Protein AF-L7W7K7-F1 (afdb_monomer_lite)

Structure (mmCIF, N/CA/C/O backbone):
data_AF-L7W7K7-F1
#
_entry.id   AF-L7W7K7-F1
#
loop_
_atom_site.group_PDB
_atom_site.id
_atom_site.type_symbol
_atom_site.label_atom_id
_atom_site.label_alt_id
_atom_site.label_comp_id
_atom_site.label_asym_id
_atom_site.label_entity_id
_atom_site.label_seq_id
_atom_site.pdbx_PDB_ins_code
_atom_site.Cartn_x
_atom_site.Cartn_y
_atom_site.Cartn_z
_atom_site.occupancy
_atom_site.B_iso_or_equiv
_atom_site.auth_seq_id
_atom_site.auth_comp_id
_atom_site.auth_asym_id
_atom_site.auth_atom_id
_atom_site.pdbx_PDB_model_num
ATOM 1 N N . MET A 1 1 ? -44.557 34.232 54.149 1.00 49.22 1 MET A N 1
ATOM 2 C CA . MET A 1 1 ? -43.307 34.622 53.464 1.00 49.22 1 MET A CA 1
ATOM 3 C C . MET A 1 1 ? -42.467 33.366 53.307 1.00 49.22 1 MET A C 1
ATOM 5 O O . MET A 1 1 ? -41.832 32.953 54.264 1.00 49.22 1 MET A O 1
ATOM 9 N N . TYR A 1 2 ? -42.585 32.685 52.165 1.00 47.66 2 TYR A N 1
ATOM 10 C CA . TYR A 1 2 ? -41.802 31.481 51.868 1.00 47.66 2 TYR A CA 1
ATOM 11 C C . TYR A 1 2 ? -40.445 31.888 51.275 1.00 47.66 2 TYR A C 1
ATOM 13 O O . TYR A 1 2 ? -40.356 32.841 50.502 1.00 47.66 2 TYR A O 1
ATOM 21 N N . ASN A 1 3 ? -39.394 31.206 51.726 1.00 48.91 3 ASN A N 1
ATOM 22 C CA . ASN A 1 3 ? -37.981 31.506 51.497 1.00 48.91 3 ASN A CA 1
ATOM 23 C C . ASN A 1 3 ? -37.575 31.345 50.017 1.00 48.91 3 ASN A C 1
ATOM 25 O O . ASN A 1 3 ? -37.143 30.276 49.601 1.00 48.91 3 ASN A O 1
ATOM 29 N N . ASN A 1 4 ? -37.614 32.435 49.244 1.00 55.88 4 ASN A N 1
ATOM 30 C CA . ASN A 1 4 ? -37.072 32.502 47.873 1.00 55.88 4 ASN A CA 1
ATOM 31 C C . ASN A 1 4 ? -35.542 32.294 47.789 1.00 55.88 4 ASN A C 1
ATOM 33 O O . ASN A 1 4 ? -34.981 32.184 46.702 1.00 55.88 4 ASN A O 1
ATOM 37 N N . SER A 1 5 ? -34.839 32.272 48.923 1.00 56.62 5 SER A N 1
ATOM 38 C CA . SER A 1 5 ? -33.381 32.124 48.984 1.00 56.62 5 SER A CA 1
ATOM 39 C C . SER A 1 5 ? -32.905 30.676 48.830 1.00 56.62 5 SER A C 1
ATOM 41 O O . SER A 1 5 ? -31.794 30.460 48.347 1.00 56.62 5 SER A O 1
ATOM 43 N N . PHE A 1 6 ? -33.728 29.688 49.199 1.00 55.00 6 PHE A N 1
ATOM 44 C CA . PHE A 1 6 ? -33.349 28.271 49.149 1.00 55.00 6 PHE A CA 1
ATOM 45 C C . PHE A 1 6 ? -33.412 27.706 47.719 1.00 55.00 6 PHE A C 1
ATOM 47 O O . PHE A 1 6 ? -32.483 27.023 47.289 1.00 55.00 6 PHE A O 1
ATOM 54 N N . ASP A 1 7 ? -34.436 28.081 46.945 1.00 59.25 7 ASP A N 1
ATOM 55 C CA . ASP A 1 7 ? -34.599 27.657 45.545 1.00 59.25 7 ASP A CA 1
ATOM 56 C C . ASP A 1 7 ? -33.500 28.203 44.626 1.00 59.25 7 ASP A C 1
ATOM 58 O O . ASP A 1 7 ? -33.006 27.502 43.742 1.00 59.25 7 ASP A O 1
ATOM 62 N N . LEU A 1 8 ? -33.045 29.438 44.861 1.00 60.34 8 LEU A N 1
ATOM 63 C CA . LEU A 1 8 ? -31.997 30.050 44.044 1.00 60.34 8 LEU A CA 1
ATOM 64 C C . LEU A 1 8 ? -30.622 29.405 44.283 1.00 60.34 8 LEU A C 1
ATOM 66 O O . LEU A 1 8 ? -29.824 29.283 43.353 1.00 60.34 8 LEU A O 1
ATOM 70 N N . ALA A 1 9 ? -30.336 28.985 45.518 1.00 66.81 9 ALA A N 1
ATOM 71 C CA . ALA A 1 9 ? -29.098 28.285 45.854 1.00 66.81 9 ALA A CA 1
ATOM 72 C C . ALA A 1 9 ? -29.081 26.862 45.272 1.00 66.81 9 ALA A C 1
ATOM 74 O O . ALA A 1 9 ? -28.066 26.440 44.717 1.00 66.81 9 ALA A O 1
ATOM 75 N N . PHE A 1 10 ? -30.217 26.159 45.322 1.00 63.97 10 PHE A N 1
ATOM 76 C CA . PHE A 1 10 ? -30.358 24.813 44.768 1.00 63.97 10 PHE A CA 1
ATOM 77 C C . PHE A 1 10 ? -30.276 24.813 43.231 1.00 63.97 10 PHE A C 1
ATOM 79 O O . PHE A 1 10 ? -29.526 24.029 42.649 1.00 63.97 10 PHE A O 1
ATOM 86 N N . ALA A 1 11 ? -30.937 25.764 42.562 1.00 66.31 11 ALA A N 1
ATOM 87 C CA . ALA A 1 11 ? -30.858 25.931 41.109 1.00 66.31 11 ALA A CA 1
ATOM 88 C C . ALA A 1 11 ? -29.443 26.305 40.626 1.00 66.31 11 ALA A C 1
ATOM 90 O O . ALA A 1 11 ? -28.984 25.801 39.597 1.00 66.3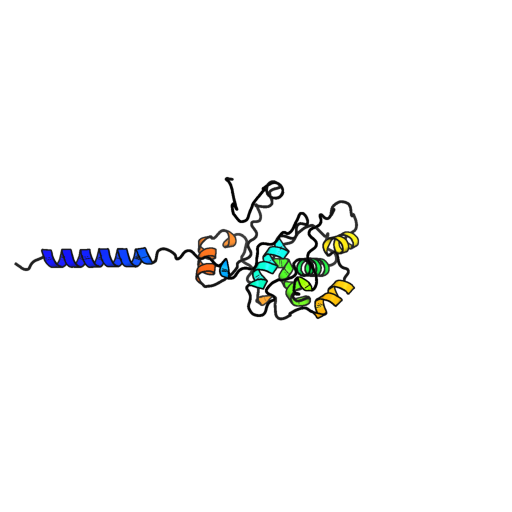1 11 ALA A O 1
ATOM 91 N N . LYS A 1 12 ? -28.707 27.132 41.385 1.00 62.78 12 LYS A N 1
ATOM 92 C CA . LYS A 1 12 ? -27.296 27.443 41.094 1.00 62.78 12 LYS A CA 1
ATOM 93 C C . LYS A 1 12 ? -26.392 26.229 41.292 1.00 62.78 12 LYS A C 1
ATOM 95 O O . LYS A 1 12 ? -25.539 25.987 40.444 1.00 62.78 12 LYS A O 1
ATOM 100 N N . ALA A 1 13 ? -26.597 25.446 42.352 1.00 66.19 13 ALA A N 1
ATOM 101 C CA . ALA A 1 13 ? -25.830 24.227 42.600 1.00 66.19 13 ALA A CA 1
ATOM 102 C C . ALA A 1 13 ? -26.038 23.181 41.491 1.00 66.19 13 ALA A C 1
ATOM 104 O O . ALA A 1 13 ? -25.063 22.611 41.010 1.00 66.19 13 ALA A O 1
ATOM 105 N N . ILE A 1 14 ? -27.277 22.994 41.019 1.00 66.94 14 ILE A N 1
ATOM 106 C CA . ILE A 1 14 ? -27.584 22.106 39.885 1.00 66.94 14 ILE A CA 1
ATOM 107 C C . ILE A 1 14 ? -26.940 22.624 38.596 1.00 66.94 14 ILE A C 1
ATOM 109 O O . ILE A 1 14 ? -26.301 21.856 37.885 1.00 66.94 14 ILE A O 1
ATOM 113 N N . THR A 1 15 ? -27.048 23.923 38.309 1.00 61.47 15 THR A N 1
ATOM 114 C CA . THR A 1 15 ? -26.435 24.517 37.107 1.00 61.47 15 THR A CA 1
ATOM 115 C C . THR A 1 15 ? -24.912 24.354 37.109 1.00 61.47 15 THR A C 1
ATOM 117 O O . THR A 1 15 ? -24.335 23.983 36.091 1.00 61.47 15 THR A O 1
ATOM 120 N N . ILE A 1 16 ? -24.256 24.558 38.258 1.00 62.31 16 ILE A N 1
ATOM 121 C CA . ILE A 1 16 ? -22.807 24.356 38.416 1.00 62.31 16 ILE A CA 1
ATOM 122 C C . ILE A 1 16 ? -22.440 22.875 38.250 1.00 62.31 16 ILE A C 1
ATOM 124 O O . ILE A 1 16 ? -21.461 22.575 37.572 1.00 62.31 16 ILE A O 1
ATOM 128 N N . LEU A 1 17 ? -23.234 21.949 38.800 1.00 58.81 17 LEU A N 1
ATOM 129 C CA . LEU A 1 17 ? -23.013 20.505 38.664 1.00 58.81 17 LEU A CA 1
ATOM 130 C C . LEU A 1 17 ? -23.156 20.038 37.204 1.00 58.81 17 LEU A C 1
ATOM 132 O O . LEU A 1 17 ? -22.336 19.254 36.733 1.00 58.81 17 LEU A O 1
ATOM 136 N N . VAL A 1 18 ? -24.151 20.552 36.470 1.00 59.69 18 VAL A N 1
ATOM 137 C CA . VAL A 1 18 ? -24.360 20.264 35.038 1.00 59.69 18 VAL A CA 1
ATOM 138 C C . VAL A 1 18 ? -23.211 20.820 34.193 1.00 59.69 18 VAL A C 1
ATOM 140 O O . VAL A 1 18 ? -22.702 20.111 33.328 1.00 59.69 18 VAL A O 1
ATOM 143 N N . PHE A 1 19 ? -22.732 22.036 34.478 1.00 57.56 19 PHE A N 1
ATOM 144 C CA . PHE A 1 19 ? -21.545 22.589 33.816 1.00 57.56 19 PHE A CA 1
ATOM 145 C C . PHE A 1 19 ? -20.276 21.778 34.113 1.00 57.56 19 PHE A C 1
ATOM 147 O O . PHE A 1 19 ? -19.475 21.546 33.208 1.00 57.56 19 PHE A O 1
ATOM 154 N N . PHE A 1 20 ? -20.098 21.295 35.346 1.00 54.38 20 PHE A N 1
ATOM 155 C CA . PHE A 1 20 ? -18.961 20.447 35.714 1.00 54.38 20 PHE A CA 1
ATOM 156 C C . PHE A 1 20 ? -19.014 19.075 35.020 1.00 54.38 20 PHE A C 1
ATOM 158 O O . PHE A 1 20 ? -18.009 18.633 34.470 1.00 54.38 20 PHE A O 1
ATOM 165 N N . LEU A 1 21 ? -20.189 18.436 34.957 1.00 52.66 21 LEU A N 1
ATOM 166 C CA . LEU A 1 21 ? -20.404 17.177 34.224 1.00 52.66 21 LEU A CA 1
ATOM 167 C C . LEU A 1 21 ? -20.185 17.333 32.710 1.00 52.66 21 LEU A C 1
ATOM 169 O O . LEU A 1 21 ? -19.595 16.451 32.091 1.00 52.66 21 LEU A O 1
ATOM 173 N N . MET A 1 22 ? -20.585 18.463 32.119 1.00 51.91 22 MET A N 1
ATOM 174 C CA . MET A 1 22 ? -20.312 18.759 30.706 1.00 51.91 22 MET A CA 1
ATOM 175 C C . MET A 1 22 ? -18.841 19.103 30.431 1.00 51.91 22 MET A C 1
ATOM 177 O O . MET A 1 22 ? -18.361 18.862 29.329 1.00 51.91 22 MET A O 1
ATOM 181 N N . SER A 1 23 ? -18.099 19.602 31.425 1.00 49.44 23 SER A N 1
ATOM 182 C CA . SER A 1 23 ? -16.665 19.911 31.289 1.00 49.44 23 SER A CA 1
ATOM 183 C C . SER A 1 23 ? -15.773 18.665 31.392 1.00 49.44 23 SER A C 1
ATOM 185 O O . SER A 1 23 ? -14.682 18.646 30.831 1.00 49.44 23 SER A O 1
ATOM 187 N N . PHE A 1 24 ? -16.240 17.595 32.049 1.00 49.88 24 PHE A N 1
ATOM 188 C CA . PHE A 1 24 ? -15.578 16.280 32.035 1.00 49.88 24 PHE A CA 1
ATOM 189 C C . PHE A 1 24 ? -15.822 15.483 30.745 1.00 49.88 24 PHE A C 1
ATOM 191 O O . PHE A 1 24 ? -15.102 14.526 30.477 1.00 49.88 24 PHE A O 1
ATOM 198 N N . LEU A 1 25 ? -16.777 15.909 29.913 1.00 50.22 25 LEU A N 1
ATOM 199 C CA . LEU A 1 25 ? -16.926 15.456 28.525 1.00 50.22 25 LEU A CA 1
ATOM 200 C C . LEU A 1 25 ? -16.001 16.230 27.567 1.00 50.22 25 LEU A C 1
ATOM 202 O O . LEU A 1 25 ? -16.206 16.211 26.354 1.00 50.22 25 LEU A O 1
ATOM 206 N N . SER A 1 26 ? -14.984 16.921 28.095 1.00 50.03 26 SER A N 1
ATOM 207 C CA . SER A 1 26 ? -13.880 17.451 27.303 1.00 50.03 26 SER A CA 1
ATOM 208 C C . SER A 1 26 ? -13.211 16.293 26.566 1.00 50.03 26 SER A C 1
ATOM 210 O O . SER A 1 26 ? -12.496 15.513 27.190 1.00 50.03 26 SER A O 1
ATOM 212 N N . SER A 1 27 ? -13.499 16.198 25.261 1.00 56.97 27 SER A N 1
ATOM 213 C CA . SER A 1 27 ? -12.870 15.363 24.230 1.00 56.97 27 SER A CA 1
ATOM 214 C C . SER A 1 27 ? -11.729 14.511 24.776 1.00 56.97 27 SER A C 1
ATOM 216 O O . SER A 1 27 ? -10.609 15.006 24.925 1.00 56.97 27 SER A O 1
ATOM 218 N N . ALA A 1 28 ? -12.000 13.237 25.066 1.00 63.25 28 ALA A N 1
ATOM 219 C CA . ALA A 1 28 ? -10.923 12.287 25.293 1.00 63.25 28 ALA A CA 1
ATOM 220 C C . ALA A 1 28 ? -9.947 12.417 24.116 1.00 63.25 28 ALA A C 1
ATOM 222 O O . ALA A 1 28 ? -10.357 12.403 22.956 1.00 63.25 28 ALA A O 1
ATOM 223 N N . GLN A 1 29 ? -8.672 12.656 24.410 1.00 74.50 29 GLN A N 1
ATOM 224 C CA . GLN A 1 29 ? -7.648 12.720 23.380 1.00 74.50 29 GLN A CA 1
ATOM 225 C C . GLN A 1 29 ? -7.613 11.354 22.687 1.00 74.50 29 GLN A C 1
ATOM 227 O O . GLN A 1 29 ? -7.235 10.362 23.309 1.00 74.50 29 GLN A O 1
ATOM 232 N N . VAL A 1 30 ? -8.044 11.292 21.426 1.00 80.00 30 VAL A N 1
ATOM 233 C CA . VAL A 1 30 ? -7.982 10.052 20.652 1.00 80.00 30 VAL A CA 1
ATOM 234 C C . VAL A 1 30 ? -6.529 9.786 20.282 1.00 80.00 30 VAL A C 1
ATOM 236 O O . VAL A 1 30 ? -5.901 10.565 19.565 1.00 80.00 30 VAL A O 1
ATOM 239 N N . ASP A 1 31 ? -5.992 8.685 20.796 1.00 86.31 31 ASP A N 1
ATOM 240 C CA . ASP A 1 31 ? -4.635 8.233 20.527 1.00 86.31 31 ASP A CA 1
ATOM 241 C C . ASP A 1 31 ? -4.633 6.733 20.222 1.00 86.31 31 ASP A C 1
ATOM 243 O O . ASP A 1 31 ? -4.768 5.891 21.111 1.00 86.31 31 ASP A O 1
ATOM 247 N N . TYR A 1 32 ? -4.464 6.405 18.941 1.00 89.88 32 TYR A N 1
ATOM 248 C CA . TYR A 1 32 ? -4.411 5.025 18.466 1.00 89.88 32 TYR A CA 1
ATOM 249 C C . TYR A 1 32 ? -2.996 4.478 18.302 1.00 89.88 32 TYR A C 1
ATOM 251 O O . TYR A 1 32 ? -2.852 3.386 17.757 1.00 89.88 32 TYR A O 1
ATOM 259 N N . ARG A 1 33 ? -1.947 5.168 18.778 1.00 90.00 33 ARG A N 1
ATOM 260 C CA . ARG A 1 33 ? -0.548 4.729 18.592 1.00 90.00 33 ARG A CA 1
ATOM 261 C C . ARG A 1 33 ? -0.284 3.311 19.100 1.00 90.00 33 ARG A C 1
ATOM 263 O O . ARG A 1 33 ? 0.498 2.596 18.492 1.00 90.00 33 ARG A O 1
ATOM 270 N N . HIS A 1 34 ? -0.972 2.875 20.157 1.00 90.94 34 HIS A N 1
ATOM 271 C CA . HIS A 1 34 ? -0.856 1.513 20.697 1.00 90.94 34 HIS A CA 1
ATOM 272 C C . HIS A 1 34 ? -1.399 0.410 19.776 1.00 90.94 34 HIS A C 1
ATOM 274 O O . HIS A 1 34 ? -1.088 -0.758 19.991 1.00 90.94 34 HIS A O 1
ATOM 280 N N . TYR A 1 35 ? -2.201 0.773 18.774 1.00 91.31 35 TYR A N 1
ATOM 281 C CA . TYR A 1 35 ? -2.719 -0.144 17.759 1.00 91.31 35 TYR A CA 1
ATOM 282 C C . TYR A 1 35 ? -1.894 -0.123 16.470 1.00 91.31 35 TYR A C 1
ATOM 284 O O . TYR A 1 35 ? -2.096 -0.994 15.634 1.00 91.31 35 TYR A O 1
ATOM 292 N N . GLN A 1 36 ? -1.003 0.857 16.284 1.00 92.81 36 GLN A N 1
ATOM 293 C CA . GLN A 1 36 ? -0.249 1.013 15.040 1.00 92.81 36 GLN A CA 1
ATOM 294 C C . GLN A 1 36 ? 1.011 0.144 15.027 1.00 92.81 36 GLN A C 1
ATOM 296 O O . GLN A 1 36 ? 1.615 -0.135 16.067 1.00 92.81 36 GLN A O 1
ATOM 301 N N . SER A 1 37 ? 1.442 -0.224 13.824 1.00 93.38 37 SER A N 1
ATOM 302 C CA . SER A 1 37 ? 2.759 -0.803 13.583 1.00 93.38 37 SER A CA 1
ATOM 303 C C . SER A 1 37 ? 3.883 0.224 13.830 1.00 93.38 37 SER A C 1
ATOM 305 O O . SER A 1 37 ? 3.635 1.436 13.914 1.00 93.38 37 SER A O 1
ATOM 307 N N . PRO A 1 38 ? 5.143 -0.228 13.982 1.00 94.38 38 PRO A N 1
ATOM 308 C CA . PRO A 1 38 ? 6.287 0.671 14.098 1.00 94.38 38 PRO A CA 1
ATOM 309 C C . PRO A 1 38 ? 6.424 1.621 12.900 1.00 94.38 38 PRO A C 1
ATOM 311 O O . PRO A 1 38 ? 6.118 1.268 11.765 1.00 94.38 38 PRO A O 1
ATOM 314 N N . VAL A 1 39 ? 6.973 2.815 13.137 1.00 93.31 39 VAL A N 1
ATOM 315 C CA . VAL A 1 39 ? 7.302 3.762 12.059 1.00 93.31 39 VAL A CA 1
ATOM 316 C C . VAL A 1 39 ? 8.364 3.154 11.134 1.00 93.31 39 VAL A C 1
ATOM 318 O O . VAL A 1 39 ? 9.432 2.752 11.598 1.00 93.31 39 VAL A O 1
ATOM 321 N N . LYS A 1 40 ? 8.089 3.136 9.825 1.00 94.44 40 LYS A N 1
ATOM 322 C CA . LYS A 1 40 ? 8.986 2.620 8.777 1.00 94.44 40 LYS A CA 1
ATOM 323 C C . LYS A 1 40 ? 9.611 3.753 7.944 1.00 94.44 40 LYS A C 1
ATOM 325 O O . LYS A 1 40 ? 9.250 4.919 8.092 1.00 94.44 40 LYS A O 1
ATOM 330 N N . ASN A 1 41 ? 10.561 3.419 7.063 1.00 93.81 41 ASN A N 1
ATOM 331 C CA . ASN A 1 41 ? 11.286 4.385 6.228 1.00 93.81 41 ASN A CA 1
ATOM 332 C C . ASN A 1 41 ? 11.166 4.052 4.731 1.00 93.81 41 ASN A C 1
ATOM 334 O O . ASN A 1 41 ? 11.737 3.070 4.259 1.00 93.81 41 ASN A O 1
ATOM 338 N N . GLN A 1 42 ? 10.482 4.914 3.974 1.00 90.12 42 GLN A N 1
ATOM 339 C CA . GLN A 1 42 ? 10.317 4.758 2.524 1.00 90.12 42 GLN A CA 1
ATOM 340 C C . GLN A 1 42 ? 11.578 5.077 1.702 1.00 90.12 42 GLN A C 1
ATOM 342 O O . GLN A 1 42 ? 11.635 4.749 0.514 1.00 90.12 42 GLN A O 1
ATOM 347 N N . GLY A 1 43 ? 12.582 5.724 2.294 1.00 90.62 43 GLY A N 1
ATOM 348 C CA . GLY A 1 43 ? 13.746 6.232 1.575 1.00 90.62 43 GLY A CA 1
ATOM 349 C C . GLY A 1 43 ? 13.375 7.298 0.538 1.00 90.62 43 GLY A C 1
ATOM 350 O O . GLY A 1 43 ? 12.418 8.054 0.700 1.00 90.62 43 GLY A O 1
ATOM 351 N N . SER A 1 44 ? 14.127 7.347 -0.557 1.00 85.19 44 SER A N 1
ATOM 352 C CA . SER A 1 44 ? 13.990 8.338 -1.635 1.00 85.19 44 SER A CA 1
ATOM 353 C C . SER A 1 44 ? 13.274 7.786 -2.874 1.00 85.19 44 SER A C 1
ATOM 355 O O . SER A 1 44 ? 13.539 8.214 -3.993 1.00 85.19 44 SER A O 1
ATOM 357 N N . ARG A 1 45 ? 12.398 6.790 -2.691 1.00 85.56 45 ARG A N 1
ATOM 358 C CA . ARG A 1 45 ? 11.765 6.047 -3.795 1.00 85.56 45 ARG A CA 1
ATOM 359 C C . ARG A 1 45 ? 10.382 6.565 -4.219 1.00 85.56 45 ARG A C 1
ATOM 361 O O . ARG A 1 45 ? 9.887 6.161 -5.269 1.00 85.56 45 ARG A O 1
ATOM 368 N N . GLY A 1 46 ? 9.739 7.374 -3.376 1.00 86.94 46 GLY A N 1
ATOM 369 C CA . GLY A 1 46 ? 8.392 7.902 -3.629 1.00 86.94 46 GLY A CA 1
ATOM 370 C C . GLY A 1 46 ? 7.270 6.883 -3.510 1.00 86.94 46 GLY A C 1
ATOM 371 O O . GLY A 1 46 ? 6.365 6.830 -4.336 1.00 86.94 46 GLY A O 1
ATOM 372 N N . THR A 1 47 ? 7.319 6.050 -2.479 1.00 92.44 47 THR A N 1
ATOM 373 C CA . THR A 1 47 ? 6.318 5.010 -2.198 1.00 92.44 47 THR A CA 1
ATOM 374 C C . THR A 1 47 ? 5.413 5.378 -1.021 1.00 92.44 47 THR A C 1
ATOM 376 O O . THR A 1 47 ? 4.745 4.503 -0.480 1.00 92.44 47 THR A O 1
ATOM 379 N N . CYS A 1 48 ? 5.342 6.659 -0.633 1.00 91.62 48 CYS A N 1
ATOM 380 C CA . CYS A 1 48 ? 4.568 7.146 0.521 1.00 91.62 48 CYS A CA 1
ATOM 381 C C . CYS A 1 48 ? 3.142 6.580 0.572 1.00 91.62 48 CYS A C 1
ATOM 383 O O . CYS A 1 48 ? 2.706 6.082 1.606 1.00 91.62 48 CYS A O 1
ATOM 385 N N . THR A 1 49 ? 2.442 6.566 -0.563 1.00 92.88 49 THR A N 1
ATOM 386 C CA . THR A 1 49 ? 1.090 6.009 -0.665 1.00 92.88 49 THR A CA 1
ATOM 387 C C . THR A 1 49 ? 1.053 4.516 -0.328 1.00 92.88 49 THR A C 1
ATOM 389 O O . THR A 1 49 ? 0.136 4.083 0.361 1.00 92.88 49 THR A O 1
ATOM 392 N N . ALA A 1 50 ? 2.049 3.727 -0.751 1.00 95.38 50 ALA A N 1
ATOM 393 C CA . ALA A 1 50 ? 2.135 2.304 -0.408 1.00 95.38 50 ALA A CA 1
ATOM 394 C C . ALA A 1 50 ? 2.334 2.102 1.102 1.00 95.38 50 ALA A C 1
ATOM 396 O O . ALA A 1 50 ? 1.666 1.252 1.684 1.00 95.38 50 ALA A O 1
ATOM 397 N N . PHE A 1 51 ? 3.175 2.926 1.737 1.00 96.19 51 PHE A N 1
ATOM 398 C CA . PHE A 1 51 ? 3.384 2.926 3.192 1.00 96.19 51 PHE A CA 1
ATOM 399 C C . PHE A 1 51 ? 2.108 3.288 3.953 1.00 96.19 51 PHE A C 1
ATOM 401 O O . PHE A 1 51 ? 1.738 2.615 4.910 1.00 96.19 51 PHE A O 1
ATOM 408 N N . SER A 1 52 ? 1.388 4.319 3.512 1.00 94.25 52 SER A N 1
ATOM 409 C CA . SER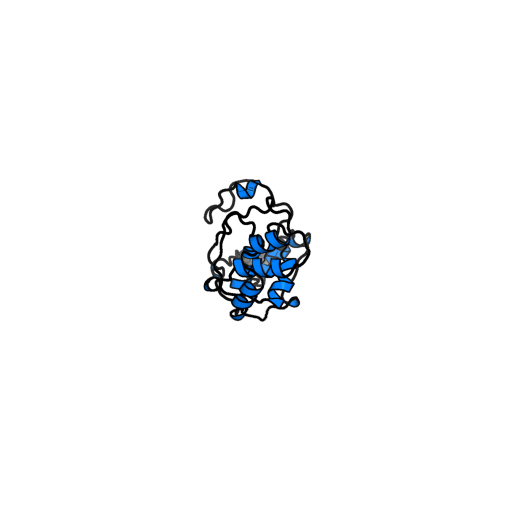 A 1 52 ? 0.116 4.703 4.130 1.00 94.25 52 SER A CA 1
ATOM 410 C C . SER A 1 52 ? -0.968 3.630 3.961 1.00 94.25 52 SER A C 1
ATOM 412 O O . SER A 1 52 ? -1.750 3.396 4.884 1.00 94.25 52 SER A O 1
ATOM 414 N N . VAL A 1 53 ? -1.007 2.946 2.810 1.00 94.31 53 VAL A N 1
ATOM 415 C CA . VAL A 1 53 ? -1.903 1.798 2.597 1.00 94.31 53 VAL A CA 1
ATOM 416 C C . VAL A 1 53 ? -1.514 0.641 3.518 1.00 94.31 53 VAL A C 1
ATOM 418 O O . VAL A 1 53 ? -2.390 0.124 4.204 1.00 94.31 53 VAL A O 1
ATOM 421 N N . ALA A 1 54 ? -0.232 0.271 3.595 1.00 96.12 54 ALA A N 1
ATOM 422 C CA . ALA A 1 54 ? 0.254 -0.779 4.492 1.00 96.12 54 ALA A CA 1
ATOM 423 C C . ALA A 1 54 ? -0.123 -0.500 5.954 1.00 96.12 54 ALA A C 1
ATOM 425 O O . ALA A 1 54 ? -0.786 -1.329 6.569 1.00 96.12 54 ALA A O 1
ATOM 426 N N . ALA A 1 55 ? 0.152 0.705 6.461 1.00 94.94 55 ALA A N 1
ATOM 427 C CA . ALA A 1 55 ? -0.197 1.097 7.828 1.00 94.94 55 ALA A CA 1
ATOM 428 C C . ALA A 1 55 ? -1.708 1.007 8.121 1.00 94.94 55 ALA A C 1
ATOM 430 O O . ALA A 1 55 ? -2.118 0.657 9.227 1.00 94.94 55 ALA A O 1
ATOM 431 N N . THR A 1 56 ? -2.558 1.297 7.129 1.00 92.44 56 THR A N 1
ATOM 432 C CA . THR A 1 56 ? -4.020 1.151 7.269 1.00 92.44 56 THR A CA 1
ATOM 433 C C . THR A 1 56 ? -4.434 -0.322 7.326 1.00 92.44 56 THR A C 1
ATOM 435 O O . THR A 1 56 ? -5.350 -0.700 8.056 1.00 92.44 56 THR A O 1
ATOM 438 N N . LEU A 1 57 ? -3.758 -1.172 6.556 1.00 93.81 57 LEU A N 1
ATOM 439 C CA . LEU A 1 57 ? -4.036 -2.603 6.503 1.00 93.81 57 LEU A CA 1
ATOM 440 C C . LEU A 1 57 ? -3.559 -3.330 7.760 1.00 93.81 57 LEU A C 1
ATOM 442 O O . LEU A 1 57 ? -4.262 -4.212 8.235 1.00 93.81 57 LEU A O 1
ATOM 446 N N . GLU A 1 58 ? -2.424 -2.941 8.333 1.00 95.19 58 GLU A N 1
ATOM 447 C CA . GLU A 1 58 ? -1.812 -3.603 9.497 1.00 95.19 58 GLU A CA 1
ATOM 448 C C . GLU A 1 58 ? -2.668 -3.532 10.768 1.00 95.19 58 GLU A C 1
ATOM 450 O O . GLU A 1 58 ? -2.572 -4.40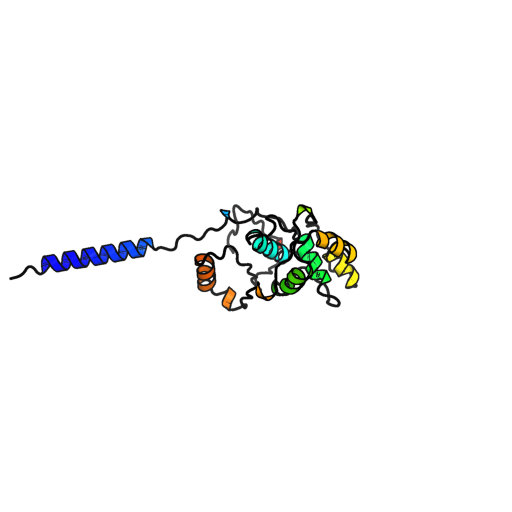5 11.629 1.00 95.19 58 GLU A O 1
ATOM 455 N N . VAL A 1 59 ? -3.551 -2.533 10.873 1.00 92.50 59 VAL A N 1
ATOM 456 C CA . VAL A 1 59 ? -4.513 -2.408 11.983 1.00 92.50 59 VAL A CA 1
ATOM 457 C C . VAL A 1 59 ? -5.854 -3.092 11.704 1.00 92.50 59 VAL A C 1
ATOM 459 O O . VAL A 1 59 ? -6.749 -3.091 12.551 1.00 92.50 59 VAL A O 1
ATOM 462 N N . THR A 1 60 ? -6.026 -3.664 10.509 1.00 88.75 60 THR A N 1
ATOM 463 C CA . THR A 1 60 ? -7.259 -4.344 10.106 1.00 88.75 60 THR A CA 1
ATOM 464 C C . THR A 1 60 ? -7.232 -5.805 10.575 1.00 88.75 60 THR A C 1
ATOM 466 O O . THR A 1 60 ? -6.245 -6.507 10.341 1.00 88.75 60 THR A O 1
ATOM 469 N N . PRO A 1 61 ? -8.310 -6.321 11.200 1.00 86.31 61 PRO A N 1
ATOM 470 C CA . PRO A 1 61 ? -8.374 -7.719 11.612 1.00 86.31 61 PRO A CA 1
ATOM 471 C C . PRO A 1 61 ? -8.061 -8.688 10.467 1.00 86.31 61 PRO A C 1
ATOM 473 O O . PRO A 1 61 ? -8.523 -8.505 9.342 1.00 86.31 61 PRO A O 1
ATOM 476 N N . TYR A 1 62 ? -7.320 -9.751 10.785 1.00 85.56 62 TYR A N 1
ATOM 477 C CA . TYR A 1 62 ? -6.915 -10.812 9.852 1.00 85.56 62 TYR A CA 1
ATOM 478 C C . TYR A 1 62 ? -5.932 -10.392 8.745 1.00 85.56 62 TYR A C 1
ATOM 480 O O . TYR A 1 62 ? -5.620 -11.210 7.877 1.00 85.56 62 TYR A O 1
ATOM 488 N N . MET A 1 63 ? -5.403 -9.167 8.788 1.00 90.50 63 MET A N 1
ATOM 489 C CA . MET A 1 63 ? -4.285 -8.753 7.940 1.00 90.50 63 MET A CA 1
ATOM 490 C C . MET A 1 63 ? -2.937 -9.047 8.615 1.00 90.50 63 MET A C 1
ATOM 492 O O . MET A 1 63 ? -2.872 -9.160 9.843 1.00 90.50 63 MET A O 1
ATOM 496 N N . PRO A 1 64 ? -1.846 -9.192 7.838 1.00 93.06 64 PRO A N 1
ATOM 497 C CA . PRO A 1 64 ? -0.502 -9.225 8.402 1.00 93.06 64 PRO A CA 1
ATOM 498 C C . PRO A 1 64 ? -0.236 -7.972 9.243 1.00 93.06 64 PRO A C 1
ATOM 500 O O . PRO A 1 64 ? -0.587 -6.871 8.833 1.00 93.06 64 PRO A O 1
ATOM 503 N N . SER A 1 65 ? 0.431 -8.132 10.385 1.00 93.81 65 SER A N 1
ATOM 504 C CA . SER A 1 65 ? 0.839 -7.009 11.245 1.00 93.81 65 SER A CA 1
ATOM 505 C C . SER A 1 65 ? 2.022 -6.205 10.689 1.00 93.81 65 SER A C 1
ATOM 507 O O . SER A 1 65 ? 2.380 -5.178 11.252 1.00 93.81 65 SER A O 1
ATOM 509 N N . ASP A 1 66 ? 2.659 -6.717 9.634 1.00 97.19 66 ASP A N 1
ATOM 510 C CA . ASP A 1 66 ? 3.765 -6.093 8.909 1.00 97.19 66 ASP A CA 1
ATOM 511 C C . ASP A 1 66 ? 3.584 -6.399 7.415 1.00 97.19 66 ASP A C 1
ATOM 513 O O . ASP A 1 66 ? 3.896 -7.497 6.941 1.00 97.19 66 ASP A O 1
ATOM 517 N N . VAL A 1 67 ? 2.943 -5.479 6.698 1.00 97.88 67 VAL A N 1
ATOM 518 C CA . VAL A 1 67 ? 2.557 -5.607 5.288 1.00 97.88 67 VAL A CA 1
ATOM 519 C C . VAL A 1 67 ? 3.695 -5.137 4.387 1.00 97.88 67 VAL A C 1
ATOM 521 O O . VAL A 1 67 ? 4.303 -4.108 4.645 1.00 97.88 67 VAL A O 1
ATOM 524 N N . SER A 1 68 ? 3.932 -5.855 3.285 1.00 98.19 68 SER A N 1
ATOM 525 C CA . SER A 1 68 ? 4.967 -5.494 2.311 1.00 98.19 68 SER A CA 1
ATOM 526 C C . SER A 1 68 ? 4.572 -4.301 1.439 1.00 98.19 68 SER A C 1
ATOM 528 O O . SER A 1 68 ? 3.797 -4.440 0.484 1.00 98.19 68 SER A O 1
ATOM 530 N N . GLU A 1 69 ? 5.169 -3.133 1.678 1.00 98.00 69 GLU A N 1
ATOM 531 C CA . GLU A 1 69 ? 4.990 -1.956 0.818 1.00 98.00 69 GLU A CA 1
ATOM 532 C C . GLU A 1 69 ? 5.560 -2.188 -0.583 1.00 98.00 69 GLU A C 1
ATOM 534 O O . GLU A 1 69 ? 5.026 -1.684 -1.576 1.00 98.00 69 GLU A O 1
ATOM 539 N N . GLN A 1 70 ? 6.628 -2.988 -0.674 1.00 97.62 70 GLN A N 1
ATOM 540 C CA . GLN A 1 70 ? 7.233 -3.388 -1.939 1.00 97.62 70 GLN A CA 1
ATOM 541 C C . GLN A 1 70 ? 6.222 -4.100 -2.833 1.00 97.62 70 GLN A C 1
ATOM 543 O O . GLN A 1 70 ? 6.083 -3.761 -4.011 1.00 97.62 70 GLN A O 1
ATOM 548 N N . TYR A 1 71 ? 5.526 -5.088 -2.270 1.00 97.94 71 TYR A N 1
ATOM 549 C CA . TYR A 1 71 ? 4.545 -5.878 -2.991 1.00 97.94 71 TYR A CA 1
ATOM 550 C C . TYR A 1 71 ? 3.336 -5.036 -3.384 1.00 97.94 71 TYR A C 1
ATOM 552 O O . TYR A 1 71 ? 2.901 -5.106 -4.533 1.00 97.94 71 TYR A O 1
ATOM 560 N N . LEU A 1 72 ? 2.836 -4.191 -2.474 1.00 97.31 72 LEU A N 1
ATOM 561 C CA . LEU A 1 72 ? 1.733 -3.271 -2.764 1.00 97.31 72 LEU A CA 1
ATOM 562 C C . LEU A 1 72 ? 2.062 -2.348 -3.944 1.00 97.31 72 LEU A C 1
ATOM 564 O O . LEU A 1 72 ? 1.268 -2.224 -4.880 1.00 97.31 72 LEU A O 1
ATOM 568 N N . TYR A 1 73 ? 3.249 -1.737 -3.932 1.00 96.44 73 TYR A N 1
ATOM 569 C CA . TYR A 1 73 ? 3.685 -0.847 -5.005 1.00 96.44 73 TYR A CA 1
ATOM 570 C C . TYR A 1 73 ? 3.898 -1.603 -6.323 1.00 96.44 73 TYR A C 1
ATOM 572 O O . TYR A 1 73 ? 3.479 -1.142 -7.385 1.00 96.44 73 TYR A O 1
ATOM 580 N N . ALA A 1 74 ? 4.491 -2.798 -6.276 1.00 96.12 74 ALA A N 1
ATOM 581 C CA . ALA A 1 74 ? 4.661 -3.638 -7.456 1.00 96.12 74 ALA A CA 1
ATOM 582 C C . ALA A 1 74 ? 3.315 -4.054 -8.071 1.00 96.12 74 ALA A C 1
ATOM 584 O O . ALA A 1 74 ? 3.128 -3.927 -9.284 1.00 96.12 74 ALA A O 1
ATOM 585 N N . ALA A 1 75 ? 2.364 -4.505 -7.249 1.00 96.12 75 ALA A N 1
ATOM 586 C CA . ALA A 1 75 ? 1.024 -4.890 -7.680 1.00 96.12 75 ALA A CA 1
ATOM 587 C C . ALA A 1 75 ? 0.290 -3.728 -8.356 1.00 96.12 75 ALA A C 1
ATOM 589 O O . ALA A 1 75 ? -0.300 -3.909 -9.423 1.00 96.12 75 ALA A O 1
ATOM 590 N N . LEU A 1 76 ? 0.392 -2.524 -7.786 1.00 95.25 76 LEU A N 1
ATOM 591 C CA . LEU A 1 76 ? -0.123 -1.305 -8.395 1.00 95.25 76 LEU A CA 1
ATOM 592 C C . LEU A 1 76 ? 0.463 -1.086 -9.795 1.00 95.25 76 LEU A C 1
ATOM 594 O O . LEU A 1 76 ? -0.303 -0.990 -10.756 1.00 95.25 76 LEU A O 1
ATOM 598 N N . LYS A 1 77 ? 1.794 -1.056 -9.945 1.00 93.56 77 LYS A N 1
ATOM 599 C CA . LYS A 1 77 ? 2.418 -0.770 -11.249 1.00 93.56 77 LYS A CA 1
ATOM 600 C C . LYS A 1 77 ? 2.067 -1.837 -12.294 1.00 93.56 77 LYS A C 1
ATOM 602 O O . LYS A 1 77 ? 1.731 -1.508 -13.430 1.00 93.56 77 LYS A O 1
ATOM 607 N N . HIS A 1 78 ? 2.012 -3.113 -11.907 1.00 93.38 78 HIS A N 1
ATOM 608 C CA . HIS A 1 78 ? 1.551 -4.191 -12.798 1.00 93.38 78 HIS A CA 1
ATOM 609 C C . HIS A 1 78 ? 0.045 -4.140 -13.114 1.00 93.38 78 HIS A C 1
ATOM 611 O O . HIS A 1 78 ? -0.394 -4.765 -14.081 1.00 93.38 78 HIS A O 1
ATOM 617 N N . SER A 1 79 ? -0.761 -3.406 -12.340 1.00 91.62 79 SER A N 1
ATOM 618 C CA . SER A 1 79 ? -2.204 -3.232 -12.576 1.00 91.62 79 SER A CA 1
ATOM 619 C C . SER A 1 79 ? -2.563 -2.080 -13.524 1.00 91.62 79 SER A C 1
ATOM 621 O O . SER A 1 79 ? -3.725 -1.964 -13.920 1.00 91.62 79 SER A O 1
ATOM 623 N N . GLN A 1 80 ? -1.576 -1.276 -13.931 1.00 87.19 80 GLN A N 1
ATOM 624 C CA . GLN A 1 80 ? -1.738 -0.108 -14.802 1.00 87.19 80 GLN A CA 1
ATOM 625 C C . GLN A 1 80 ? -1.012 -0.295 -16.150 1.00 87.19 80 GLN A C 1
ATOM 627 O O . GLN A 1 80 ? -0.084 0.448 -16.455 1.00 87.19 80 GLN A O 1
ATOM 632 N N . PRO A 1 81 ? -1.353 -1.306 -16.971 1.00 77.38 81 PRO A N 1
ATOM 633 C CA . PRO A 1 81 ? -0.673 -1.501 -18.248 1.00 77.38 81 PRO A CA 1
ATOM 634 C C . PRO A 1 81 ? -0.953 -0.335 -19.209 1.00 77.38 81 PRO A C 1
ATOM 636 O O . PRO A 1 81 ? -2.099 0.081 -19.363 1.00 77.38 81 PRO A O 1
ATOM 639 N N . GLY A 1 82 ? 0.088 0.140 -19.898 1.00 73.81 82 GLY A N 1
ATOM 640 C CA . GLY A 1 82 ? -0.037 1.147 -20.959 1.00 73.81 82 GLY A CA 1
ATOM 641 C C . GLY A 1 82 ? -0.195 2.590 -20.473 1.00 73.81 82 GLY A C 1
ATOM 642 O O . GLY A 1 82 ? -0.625 3.437 -21.250 1.00 73.81 82 GLY A O 1
ATOM 643 N N . VAL A 1 83 ? 0.130 2.869 -19.208 1.00 80.56 83 VAL A N 1
ATOM 644 C CA . VAL A 1 83 ? 0.253 4.241 -18.695 1.00 80.56 83 VAL A CA 1
ATOM 645 C C . VAL A 1 83 ? 1.715 4.671 -18.693 1.00 80.56 83 VAL A C 1
ATOM 647 O O . VAL A 1 83 ? 2.609 3.836 -18.547 1.00 80.56 83 VAL A O 1
ATOM 650 N N . THR A 1 84 ? 1.957 5.978 -18.771 1.00 80.88 84 THR A N 1
ATOM 651 C CA . THR A 1 84 ? 3.279 6.530 -18.473 1.00 80.88 84 THR A CA 1
ATOM 652 C C . THR A 1 84 ? 3.555 6.356 -16.988 1.00 80.88 84 THR A C 1
ATOM 654 O O . THR A 1 84 ? 2.920 6.986 -16.141 1.00 80.88 84 THR A O 1
ATOM 657 N N . TYR A 1 85 ? 4.483 5.460 -16.664 1.00 83.12 85 TYR A N 1
ATOM 658 C CA . TYR A 1 85 ? 4.825 5.183 -15.277 1.00 83.12 85 TYR A CA 1
ATOM 659 C C . TYR A 1 85 ? 5.596 6.353 -14.671 1.00 83.12 85 TYR A C 1
ATOM 661 O O . TYR A 1 85 ? 6.575 6.841 -15.241 1.00 83.12 85 TYR A O 1
ATOM 669 N N . GLN A 1 86 ? 5.149 6.750 -13.486 1.00 81.88 86 GLN A N 1
ATOM 670 C CA . GLN A 1 86 ? 5.750 7.789 -12.664 1.00 81.88 86 GLN A CA 1
ATOM 671 C C . GLN A 1 86 ? 5.949 7.294 -11.231 1.00 81.88 86 GLN A C 1
ATOM 673 O O . GLN A 1 86 ? 5.377 6.272 -10.818 1.00 81.88 86 GLN A O 1
ATOM 678 N N . GLU A 1 87 ? 6.760 8.040 -10.491 1.00 84.12 87 GLU A N 1
ATOM 679 C CA . GLU A 1 87 ? 6.928 7.907 -9.051 1.00 84.12 87 GLU A CA 1
ATOM 680 C C . GLU A 1 87 ? 5.598 8.139 -8.315 1.00 84.12 87 GLU A C 1
ATOM 682 O O . GLU A 1 87 ? 4.798 8.993 -8.701 1.00 84.12 87 GLU A O 1
ATOM 687 N N . GLY A 1 88 ? 5.349 7.367 -7.255 1.00 85.62 88 GLY A N 1
ATOM 688 C CA . GLY A 1 88 ? 4.134 7.490 -6.452 1.00 85.62 88 GLY A CA 1
ATOM 689 C C . GLY A 1 88 ? 2.852 7.092 -7.183 1.00 85.62 88 GLY A C 1
ATOM 690 O O . GLY A 1 88 ? 2.871 6.575 -8.305 1.00 85.62 88 GLY A O 1
ATOM 691 N N . ASP A 1 89 ? 1.727 7.253 -6.482 1.00 88.25 89 ASP A N 1
ATOM 692 C CA . ASP A 1 89 ? 0.375 7.122 -7.032 1.00 88.25 89 ASP A CA 1
ATOM 693 C C . ASP A 1 89 ? -0.692 7.608 -6.036 1.00 88.25 89 ASP A C 1
ATOM 695 O O . ASP A 1 89 ? -0.401 7.860 -4.867 1.00 88.25 89 ASP A O 1
ATOM 699 N N . LEU A 1 90 ? -1.943 7.693 -6.481 1.00 87.88 90 LEU A N 1
ATOM 700 C CA . LEU A 1 90 ? -3.104 8.030 -5.663 1.00 87.88 90 LEU A CA 1
ATOM 701 C C . LEU A 1 90 ? -3.656 6.800 -4.926 1.00 87.88 90 LEU A C 1
ATOM 703 O O . LEU A 1 90 ? -3.696 5.699 -5.474 1.00 87.88 90 LEU A O 1
ATOM 707 N N . PHE A 1 91 ? -4.202 7.001 -3.719 1.00 88.31 91 PHE A N 1
ATOM 708 C CA . PHE A 1 91 ? -4.846 5.935 -2.932 1.00 88.31 91 PHE A CA 1
ATOM 709 C C . PHE A 1 91 ? -5.933 5.177 -3.698 1.00 88.31 91 PHE A C 1
ATOM 711 O O . PHE A 1 91 ? -6.027 3.956 -3.597 1.00 88.31 91 PHE A O 1
ATOM 718 N N . ILE A 1 92 ? -6.736 5.882 -4.505 1.00 87.50 92 ILE A N 1
ATOM 719 C CA . ILE A 1 92 ? -7.826 5.266 -5.276 1.00 87.50 92 ILE A CA 1
ATOM 720 C C . ILE A 1 92 ? -7.325 4.165 -6.220 1.00 87.50 92 ILE A C 1
ATOM 722 O O . ILE A 1 92 ? -8.026 3.177 -6.440 1.00 87.50 92 ILE A O 1
ATOM 726 N N . ASN A 1 93 ? -6.093 4.288 -6.714 1.00 90.81 93 ASN A N 1
ATOM 727 C CA . ASN A 1 93 ? -5.519 3.336 -7.654 1.00 90.81 93 ASN A CA 1
ATOM 728 C C . ASN A 1 93 ? -5.077 2.030 -6.978 1.00 90.81 93 ASN A C 1
ATOM 730 O O . ASN A 1 93 ? -4.859 1.046 -7.677 1.00 90.81 93 ASN A O 1
ATOM 734 N N . TYR A 1 94 ? -5.030 1.970 -5.640 1.00 92.50 94 TYR A N 1
ATOM 735 C CA . TYR A 1 94 ? -4.722 0.744 -4.897 1.00 92.50 94 TYR A CA 1
ATOM 736 C C . TYR A 1 94 ? -5.913 -0.210 -4.740 1.00 92.50 94 TYR A C 1
ATOM 738 O O . TYR A 1 94 ? -5.698 -1.387 -4.461 1.00 92.50 94 TYR A O 1
ATOM 746 N N . LYS A 1 95 ? -7.157 0.239 -4.963 1.00 90.81 95 LYS A N 1
ATOM 747 C CA . LYS A 1 95 ? -8.356 -0.601 -4.770 1.00 90.81 95 LYS A CA 1
ATOM 748 C C . LYS A 1 95 ? -8.300 -1.888 -5.603 1.00 90.81 95 LYS A C 1
ATOM 750 O O . LYS A 1 95 ? -8.254 -2.996 -5.071 1.00 90.81 95 LYS A O 1
ATOM 755 N N . LYS A 1 96 ? -8.170 -1.718 -6.921 1.00 90.12 96 LYS A N 1
ATOM 756 C CA . LYS A 1 96 ? -8.119 -2.817 -7.889 1.00 90.12 96 LYS A CA 1
ATOM 757 C C . LYS A 1 96 ? -6.934 -3.776 -7.683 1.00 90.12 96 LYS A C 1
ATOM 759 O O . LYS A 1 96 ? -7.169 -4.988 -7.711 1.00 90.12 96 LYS A O 1
ATOM 764 N N . PRO A 1 97 ? -5.674 -3.320 -7.514 1.00 92.50 97 PRO A N 1
ATOM 765 C CA . PRO A 1 97 ? -4.563 -4.234 -7.275 1.00 92.50 97 PRO A CA 1
ATOM 766 C C . PRO A 1 97 ? -4.697 -4.972 -5.943 1.00 92.50 97 PRO A C 1
ATOM 768 O O . PRO A 1 97 ? -4.414 -6.163 -5.928 1.00 92.50 97 PRO A O 1
ATOM 771 N N . LEU A 1 98 ? -5.200 -4.347 -4.872 1.00 92.81 98 LEU A N 1
ATOM 772 C CA . LEU A 1 98 ? -5.467 -5.052 -3.611 1.00 92.81 98 LEU A CA 1
ATOM 773 C C . LEU A 1 98 ? -6.503 -6.167 -3.796 1.00 92.81 98 LEU A C 1
ATOM 775 O O . LEU A 1 98 ? -6.280 -7.291 -3.351 1.00 92.81 98 LEU A O 1
ATOM 779 N N . ALA A 1 99 ? -7.586 -5.896 -4.529 1.00 90.69 99 ALA A N 1
ATOM 780 C CA . ALA A 1 99 ? -8.597 -6.905 -4.838 1.00 90.69 99 ALA A CA 1
ATOM 781 C C . ALA A 1 99 ? -8.071 -8.038 -5.745 1.00 90.69 99 ALA A C 1
ATOM 783 O O . ALA A 1 99 ? -8.517 -9.178 -5.636 1.00 90.69 99 ALA A O 1
ATOM 784 N N . SER A 1 100 ? -7.121 -7.741 -6.640 1.00 90.69 100 SER A N 1
ATOM 785 C CA . SER A 1 100 ? -6.625 -8.697 -7.645 1.00 90.69 100 SER A CA 1
ATOM 786 C C . SER A 1 100 ? -5.417 -9.516 -7.176 1.00 90.69 100 SER A C 1
ATOM 788 O O . SER A 1 100 ? -5.299 -10.694 -7.507 1.00 90.69 100 SER A O 1
ATOM 790 N N . TYR A 1 101 ? -4.501 -8.892 -6.438 1.00 93.50 101 TYR A N 1
ATOM 791 C CA . TYR A 1 101 ? -3.218 -9.469 -6.030 1.00 93.50 101 TYR A CA 1
ATOM 792 C C . TYR A 1 101 ? -3.161 -9.808 -4.537 1.00 93.50 101 TYR A C 1
ATOM 794 O O . TYR A 1 101 ? -2.251 -10.527 -4.128 1.00 93.50 101 TYR A O 1
ATOM 802 N N . GLY A 1 102 ? -4.114 -9.335 -3.731 1.00 94.31 102 GLY A N 1
ATOM 803 C CA . GLY A 1 102 ? -4.095 -9.516 -2.283 1.00 94.31 102 GLY A CA 1
ATOM 804 C C . GLY A 1 102 ? -2.958 -8.740 -1.616 1.00 94.31 102 GLY A C 1
ATOM 805 O O . GLY A 1 102 ? -2.451 -7.754 -2.155 1.00 94.31 102 GLY A O 1
ATOM 806 N N . ILE A 1 103 ? -2.565 -9.192 -0.428 1.00 95.75 103 ILE A N 1
ATOM 807 C CA . ILE A 1 103 ? -1.524 -8.577 0.402 1.00 95.75 103 ILE A CA 1
ATOM 808 C C . ILE A 1 103 ? -0.569 -9.655 0.892 1.00 95.75 103 ILE A C 1
ATOM 810 O O . ILE A 1 103 ? -1.019 -10.716 1.305 1.00 95.75 103 ILE A O 1
ATOM 814 N N . VAL A 1 104 ? 0.732 -9.382 0.918 1.00 97.12 104 VAL A N 1
ATOM 815 C CA . VAL A 1 104 ? 1.728 -10.274 1.534 1.00 97.12 104 VAL A CA 1
ATOM 816 C C . VAL A 1 104 ? 2.390 -9.587 2.726 1.00 97.12 104 VAL A C 1
ATOM 818 O O . VAL A 1 104 ? 2.418 -8.357 2.809 1.00 97.12 104 VAL A O 1
ATOM 821 N N . ALA A 1 105 ? 2.935 -10.386 3.641 1.00 97.88 105 ALA A N 1
ATOM 822 C CA . ALA A 1 105 ? 3.758 -9.878 4.732 1.00 97.88 105 ALA A CA 1
ATOM 823 C C . ALA A 1 105 ? 5.107 -9.348 4.215 1.00 97.88 105 ALA A C 1
ATOM 825 O O . ALA A 1 105 ? 5.626 -9.839 3.211 1.00 97.88 105 ALA A O 1
ATOM 826 N N . GLU A 1 106 ? 5.704 -8.401 4.933 1.00 98.12 106 GLU A N 1
ATOM 827 C CA . GLU A 1 106 ? 7.013 -7.814 4.611 1.00 98.12 106 GLU A CA 1
ATOM 828 C C . GLU A 1 106 ? 8.123 -8.873 4.491 1.00 98.12 106 GLU A C 1
ATOM 830 O O . GLU A 1 106 ? 8.960 -8.823 3.594 1.00 98.12 106 GLU A O 1
ATOM 835 N N . SER A 1 107 ? 8.063 -9.934 5.301 1.00 97.62 107 SER A N 1
ATOM 836 C CA . SER A 1 107 ? 8.999 -11.065 5.231 1.00 97.62 107 SER A CA 1
ATOM 837 C C . SER A 1 107 ? 8.964 -11.848 3.910 1.00 97.62 107 SER A C 1
ATOM 839 O O . SER A 1 107 ? 9.916 -12.568 3.605 1.00 97.62 107 SER A O 1
ATOM 841 N N . VAL A 1 108 ? 7.892 -11.726 3.119 1.00 97.94 108 VAL A N 1
ATOM 842 C CA . VAL A 1 108 ? 7.753 -12.387 1.811 1.00 97.94 108 VAL A CA 1
ATOM 843 C C . VAL A 1 108 ? 8.441 -11.585 0.709 1.00 97.94 108 VAL A C 1
ATOM 845 O O . VAL A 1 108 ? 9.091 -12.170 -0.159 1.00 97.94 108 VAL A O 1
ATOM 848 N N . MET A 1 109 ? 8.298 -10.260 0.728 1.00 97.75 109 MET A N 1
ATOM 849 C CA . MET A 1 109 ? 8.904 -9.366 -0.257 1.00 97.75 109 MET A CA 1
ATOM 850 C C . MET A 1 109 ? 9.436 -8.108 0.443 1.00 97.75 109 MET A C 1
ATOM 852 O O . MET A 1 109 ? 8.744 -7.092 0.458 1.00 97.75 109 MET A O 1
ATOM 856 N N . PRO A 1 110 ? 10.655 -8.166 1.005 1.00 97.69 110 PRO A N 1
ATOM 857 C CA . PRO A 1 110 ? 11.200 -7.058 1.774 1.00 97.69 110 PRO A CA 1
ATOM 858 C C . PRO A 1 110 ? 11.345 -5.774 0.958 1.00 97.69 110 PRO A C 1
ATOM 860 O O . PRO A 1 110 ? 11.666 -5.798 -0.237 1.00 97.69 110 PRO A O 1
ATOM 863 N N . TYR A 1 111 ? 11.151 -4.649 1.629 1.00 97.75 111 TYR A N 1
ATOM 864 C CA . TYR A 1 111 ? 11.214 -3.327 1.052 1.00 97.75 111 TYR A CA 1
ATOM 865 C C . TYR A 1 111 ? 12.629 -2.932 0.640 1.00 97.75 111 TYR A C 1
ATOM 867 O O . TYR A 1 111 ? 13.589 -3.002 1.410 1.00 97.75 111 TYR A O 1
ATOM 875 N N . ASN A 1 112 ? 12.747 -2.438 -0.592 1.00 95.12 112 ASN A N 1
ATOM 876 C CA . ASN A 1 112 ? 13.948 -1.783 -1.082 1.00 95.12 112 ASN A CA 1
ATOM 877 C C . ASN A 1 112 ? 13.657 -0.297 -1.339 1.00 95.12 112 ASN A C 1
ATOM 879 O O . ASN A 1 112 ? 13.023 0.077 -2.329 1.00 95.12 112 ASN A O 1
ATOM 883 N N . GLY A 1 113 ? 14.148 0.548 -0.431 1.00 90.50 113 GLY A N 1
ATOM 884 C CA . GLY A 1 113 ? 13.991 2.005 -0.466 1.00 90.50 113 GLY A CA 1
ATOM 885 C C . GLY A 1 113 ? 15.043 2.760 -1.275 1.00 90.50 113 GLY A C 1
ATOM 886 O O . GLY A 1 113 ? 15.129 3.981 -1.147 1.00 90.50 113 GLY A O 1
ATOM 887 N N . GLY A 1 114 ? 15.868 2.061 -2.063 1.00 86.94 114 GLY A N 1
ATOM 888 C CA . GLY A 1 114 ? 16.868 2.698 -2.918 1.00 86.94 114 GLY A CA 1
ATOM 889 C C . GLY A 1 114 ? 16.236 3.682 -3.908 1.00 86.94 114 GLY A C 1
ATOM 890 O O . GLY A 1 114 ? 15.154 3.426 -4.443 1.00 86.94 114 GLY A O 1
ATOM 891 N N . SER A 1 115 ? 16.923 4.800 -4.162 1.00 80.94 115 SER A N 1
ATOM 892 C CA . SER A 1 115 ? 16.490 5.788 -5.152 1.00 80.94 115 SER A CA 1
ATOM 893 C C . SER A 1 115 ? 16.382 5.151 -6.532 1.00 80.94 115 SER A C 1
ATOM 895 O O . SER A 1 115 ? 17.276 4.414 -6.957 1.00 80.94 115 SER A O 1
ATOM 897 N N . LEU A 1 116 ? 15.315 5.488 -7.247 1.00 82.81 116 LEU A N 1
ATOM 898 C CA . LEU A 1 116 ? 15.121 5.103 -8.635 1.00 82.81 116 LEU A CA 1
ATOM 899 C C . LEU A 1 116 ? 15.242 6.347 -9.505 1.00 82.81 116 LEU A C 1
ATOM 901 O O . LEU A 1 116 ? 14.616 7.365 -9.231 1.00 82.81 116 LEU A O 1
ATOM 905 N N . ASP A 1 117 ? 16.040 6.248 -10.560 1.00 81.94 117 ASP A N 1
ATOM 906 C CA . ASP A 1 117 ? 16.079 7.269 -11.596 1.00 81.94 117 ASP A CA 1
ATOM 907 C C . ASP A 1 117 ? 14.980 6.974 -12.623 1.00 81.94 117 ASP A C 1
ATOM 909 O O . ASP A 1 117 ? 15.130 6.109 -13.493 1.00 81.94 117 ASP A O 1
ATOM 913 N N . TRP A 1 118 ? 13.840 7.642 -12.441 1.00 74.12 118 TRP A N 1
ATOM 914 C CA . TRP A 1 118 ? 12.658 7.525 -13.297 1.00 74.12 118 TRP A CA 1
ATOM 915 C C . TRP A 1 118 ? 12.813 8.265 -14.631 1.00 74.12 118 TRP A C 1
ATOM 917 O O . TRP A 1 118 ? 12.190 7.883 -15.623 1.00 74.12 118 TRP A O 1
ATOM 927 N N . GLU A 1 119 ? 13.636 9.315 -14.652 1.00 72.19 119 GLU A N 1
ATOM 928 C CA . GLU A 1 119 ? 13.789 10.236 -15.781 1.00 72.19 119 GLU A CA 1
ATOM 929 C C . GLU A 1 119 ? 14.730 9.672 -16.857 1.00 72.19 119 GLU A C 1
ATOM 931 O O . GLU A 1 119 ? 14.541 9.951 -18.041 1.00 72.19 119 GLU A O 1
ATOM 936 N N . SER A 1 120 ? 15.709 8.834 -16.488 1.00 76.19 120 SER A N 1
ATOM 937 C CA . SER A 1 120 ? 16.660 8.276 -17.465 1.00 76.19 120 SER A CA 1
ATOM 938 C C . SER A 1 120 ? 16.083 7.244 -18.430 1.00 76.19 120 SER A C 1
ATOM 940 O O . SER A 1 120 ? 16.714 6.958 -19.450 1.00 76.19 120 SER A O 1
ATOM 942 N N . ASP A 1 121 ? 14.896 6.693 -18.166 1.00 76.50 121 ASP A N 1
ATOM 943 C CA . ASP A 1 121 ? 14.263 5.746 -19.082 1.00 76.50 121 ASP A CA 1
ATOM 944 C C . ASP A 1 121 ? 13.203 6.411 -19.947 1.00 76.50 121 ASP A C 1
ATOM 946 O O . ASP A 1 121 ? 12.272 7.045 -19.452 1.00 76.50 121 ASP A O 1
ATOM 950 N N . THR A 1 122 ? 13.256 6.147 -21.248 1.00 74.06 122 THR A N 1
ATOM 951 C CA . THR A 1 122 ? 12.245 6.597 -22.215 1.00 74.06 122 THR A CA 1
ATOM 952 C C . THR A 1 122 ? 11.179 5.540 -22.519 1.00 74.06 122 THR A C 1
ATOM 954 O O . THR A 1 122 ? 10.245 5.815 -23.267 1.00 74.06 122 THR A O 1
ATOM 957 N N . ASN A 1 123 ? 11.298 4.330 -21.957 1.00 85.81 123 ASN A N 1
ATOM 958 C CA . ASN A 1 123 ? 10.399 3.204 -22.220 1.00 85.81 123 ASN A CA 1
ATOM 959 C C . ASN A 1 123 ? 9.585 2.826 -20.971 1.00 85.81 123 ASN A C 1
ATOM 961 O O . ASN A 1 123 ? 10.153 2.475 -19.934 1.00 85.81 123 ASN A O 1
ATOM 965 N N . ASP A 1 124 ? 8.256 2.816 -21.107 1.00 85.62 124 ASP A N 1
ATOM 966 C CA . ASP A 1 124 ? 7.308 2.456 -20.047 1.00 85.62 124 ASP A CA 1
ATOM 967 C C . ASP A 1 124 ? 7.527 1.051 -19.477 1.00 85.62 124 ASP A C 1
ATOM 969 O O . ASP A 1 124 ? 7.384 0.843 -18.276 1.00 85.62 124 ASP A O 1
ATOM 973 N N . PHE A 1 125 ? 7.932 0.078 -20.295 1.00 85.00 125 PHE A N 1
ATOM 974 C CA . PHE A 1 125 ? 8.259 -1.261 -19.809 1.00 85.00 125 PHE A CA 1
ATOM 975 C C . PHE A 1 125 ? 9.459 -1.238 -18.856 1.00 85.00 125 PHE A C 1
ATOM 977 O O . PHE A 1 125 ? 9.425 -1.877 -17.804 1.00 85.00 125 PHE A O 1
ATOM 984 N N . THR A 1 126 ? 10.506 -0.476 -19.179 1.00 85.69 126 THR A N 1
ATOM 985 C CA . THR A 1 126 ? 11.671 -0.333 -18.295 1.00 85.69 126 THR A CA 1
ATOM 986 C C . THR A 1 126 ? 11.278 0.377 -17.002 1.00 85.69 126 THR A C 1
ATOM 988 O O . THR A 1 126 ? 11.632 -0.098 -15.923 1.00 85.69 126 THR A O 1
ATOM 991 N N . ARG A 1 127 ? 10.463 1.437 -17.093 1.00 87.06 127 ARG A N 1
ATOM 992 C CA . ARG A 1 127 ? 9.937 2.156 -15.922 1.00 87.06 127 ARG A CA 1
ATOM 993 C C . ARG A 1 127 ? 9.065 1.269 -15.033 1.00 87.06 127 ARG A C 1
ATOM 995 O O . ARG A 1 127 ? 9.202 1.322 -13.815 1.00 87.06 127 ARG A O 1
ATOM 1002 N N . LEU A 1 128 ? 8.227 0.407 -15.614 1.00 88.19 128 LEU A N 1
ATOM 1003 C CA . LEU A 1 128 ? 7.460 -0.603 -14.878 1.00 88.19 128 LEU A CA 1
ATOM 1004 C C . LEU A 1 128 ? 8.388 -1.529 -14.091 1.00 88.19 128 LEU A C 1
ATOM 1006 O O . LEU A 1 128 ? 8.199 -1.708 -12.890 1.00 88.19 128 LEU A O 1
ATOM 1010 N N . ILE A 1 129 ? 9.380 -2.126 -14.758 1.00 88.19 129 ILE A N 1
ATOM 1011 C CA . ILE A 1 129 ? 10.277 -3.094 -14.119 1.00 88.19 129 ILE A CA 1
ATOM 1012 C C . ILE A 1 129 ? 11.141 -2.422 -13.048 1.00 88.19 129 ILE A C 1
ATOM 1014 O O . ILE A 1 129 ? 11.260 -2.974 -11.955 1.00 88.19 129 ILE A O 1
ATOM 1018 N N . LYS A 1 130 ? 11.682 -1.222 -13.305 1.00 88.00 130 LYS A N 1
ATOM 1019 C CA . LYS A 1 130 ? 12.418 -0.442 -12.297 1.00 88.00 130 LYS A CA 1
ATOM 1020 C C . LYS A 1 130 ? 11.527 -0.067 -11.118 1.00 88.00 130 LYS A C 1
ATOM 1022 O O . LYS A 1 130 ? 11.913 -0.277 -9.974 1.00 88.00 130 LYS A O 1
ATOM 1027 N N . GLY A 1 131 ? 10.328 0.441 -11.393 1.00 88.00 131 GLY A N 1
ATOM 1028 C CA . GLY A 1 131 ? 9.363 0.865 -10.388 1.00 88.00 131 GLY A CA 1
ATOM 1029 C C . GLY A 1 131 ? 8.901 -0.273 -9.489 1.00 88.00 131 GLY A C 1
ATOM 1030 O O . GLY A 1 131 ? 8.979 -0.168 -8.267 1.00 88.00 131 GLY A O 1
ATOM 1031 N N . ALA A 1 132 ? 8.459 -1.380 -10.085 1.00 92.31 132 ALA A N 1
ATOM 1032 C CA . ALA A 1 132 ? 8.006 -2.561 -9.358 1.00 92.31 132 ALA A CA 1
ATOM 1033 C C . ALA A 1 132 ? 9.164 -3.328 -8.692 1.00 92.31 132 ALA A C 1
ATOM 1035 O O . ALA A 1 132 ? 8.942 -4.045 -7.719 1.00 92.31 132 ALA A O 1
ATOM 1036 N N . GLN A 1 133 ? 10.387 -3.201 -9.225 1.00 92.75 133 GLN A N 1
ATOM 1037 C CA . GLN A 1 133 ? 11.574 -4.003 -8.881 1.00 92.75 133 GLN A CA 1
ATOM 1038 C C . GLN A 1 133 ? 11.328 -5.522 -8.959 1.00 92.75 133 GLN A C 1
ATOM 1040 O O . GLN A 1 133 ? 12.058 -6.323 -8.382 1.00 92.75 133 GLN A O 1
ATOM 1045 N N . VAL A 1 134 ? 10.288 -5.927 -9.688 1.00 94.50 134 VAL A N 1
ATOM 1046 C CA . VAL A 1 134 ? 9.910 -7.317 -9.921 1.00 94.50 134 VAL A CA 1
ATOM 1047 C C . VAL A 1 134 ? 9.159 -7.419 -11.245 1.00 94.50 134 VAL A C 1
ATOM 1049 O O . VAL A 1 134 ? 8.339 -6.566 -11.594 1.00 94.50 134 VAL A O 1
ATOM 1052 N N . GLY A 1 135 ? 9.430 -8.481 -12.001 1.00 93.12 135 GLY A N 1
ATOM 1053 C CA . GLY A 1 135 ? 8.658 -8.816 -13.196 1.00 93.12 135 GLY A CA 1
ATOM 1054 C C . GLY A 1 135 ? 7.310 -9.456 -12.857 1.00 93.12 135 GLY A C 1
ATOM 1055 O O . GLY A 1 135 ? 7.103 -9.966 -11.757 1.00 93.12 135 GLY A O 1
ATOM 1056 N N . LYS A 1 136 ? 6.401 -9.514 -13.836 1.00 91.38 136 LYS A N 1
ATOM 1057 C CA . LYS A 1 136 ? 5.044 -10.064 -13.654 1.00 91.38 136 LYS A CA 1
ATOM 1058 C C . LYS A 1 136 ? 5.035 -11.508 -13.130 1.00 91.38 136 LYS A C 1
ATOM 1060 O O . LYS A 1 136 ? 4.205 -11.858 -12.297 1.00 91.38 136 LYS A O 1
ATOM 1065 N N . VAL A 1 137 ? 5.975 -12.340 -13.589 1.00 93.25 137 VAL A N 1
ATOM 1066 C CA . VAL A 1 137 ? 6.123 -13.730 -13.116 1.00 93.25 137 VAL A CA 1
ATOM 1067 C C . VAL A 1 137 ? 6.544 -13.774 -11.647 1.00 93.25 137 VAL A C 1
ATOM 1069 O O . VAL A 1 137 ? 5.978 -14.548 -10.884 1.00 93.25 137 VAL A O 1
ATOM 1072 N N . GLY A 1 138 ? 7.493 -12.927 -11.239 1.00 94.88 138 GLY A N 1
ATOM 1073 C CA . GLY A 1 138 ? 7.920 -12.835 -9.841 1.00 94.88 138 GLY A CA 1
ATOM 1074 C C . GLY A 1 138 ? 6.794 -12.333 -8.940 1.00 94.88 138 GLY A C 1
ATOM 1075 O O . GLY A 1 138 ? 6.528 -12.933 -7.905 1.00 94.88 138 GLY A O 1
ATOM 1076 N N . LEU A 1 139 ? 6.046 -11.315 -9.381 1.00 95.00 139 LEU A N 1
ATOM 1077 C CA . LEU A 1 139 ? 4.867 -10.835 -8.657 1.00 95.00 139 LEU A CA 1
ATOM 1078 C C . LEU A 1 139 ? 3.846 -11.963 -8.425 1.00 95.00 139 LEU A C 1
ATOM 1080 O O . LEU A 1 139 ? 3.365 -12.139 -7.309 1.00 95.00 139 LEU A O 1
ATOM 1084 N N . TYR A 1 140 ? 3.570 -12.773 -9.452 1.00 94.06 140 TYR A N 1
ATOM 1085 C CA . TYR A 1 140 ? 2.691 -13.941 -9.331 1.00 94.06 140 TYR A CA 1
ATOM 1086 C C . TYR A 1 140 ? 3.244 -15.026 -8.389 1.00 94.06 140 TYR A C 1
ATOM 1088 O O . TYR A 1 140 ? 2.485 -15.745 -7.745 1.00 94.06 140 TYR A O 1
ATOM 1096 N N . GLN A 1 141 ? 4.565 -15.180 -8.288 1.00 95.75 141 GLN A N 1
ATOM 1097 C CA . GLN A 1 141 ? 5.158 -16.105 -7.319 1.00 95.75 141 GLN A CA 1
ATOM 1098 C C . GLN A 1 141 ? 4.935 -15.620 -5.885 1.00 95.75 141 GLN A C 1
ATOM 1100 O O . GLN A 1 141 ? 4.530 -16.420 -5.042 1.00 95.75 141 GLN A O 1
ATOM 1105 N N . TYR A 1 142 ? 5.124 -14.324 -5.623 1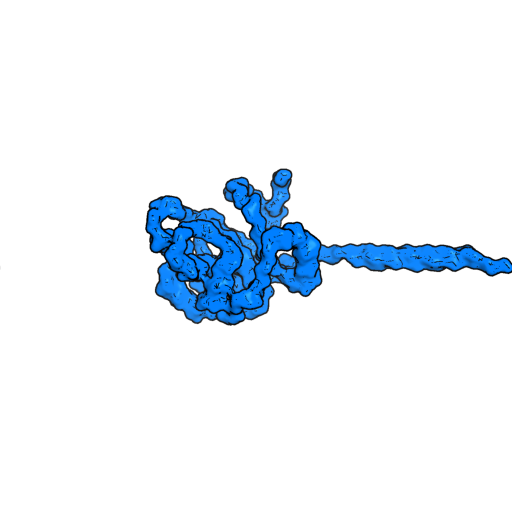.00 96.31 142 TYR A N 1
ATOM 1106 C CA . TYR A 1 142 ? 4.844 -13.737 -4.312 1.00 96.31 142 TYR A CA 1
ATOM 1107 C C . TYR A 1 142 ? 3.361 -13.822 -3.947 1.00 96.31 142 TYR A C 1
ATOM 1109 O O . TYR A 1 142 ? 3.048 -14.175 -2.810 1.00 96.31 142 TYR A O 1
ATOM 1117 N N . SER A 1 143 ? 2.456 -13.616 -4.913 1.00 94.06 143 SER A N 1
ATOM 1118 C CA . SER A 1 143 ? 1.006 -13.653 -4.677 1.00 94.06 143 SER A CA 1
ATOM 1119 C C . SER A 1 143 ? 0.492 -15.003 -4.171 1.00 94.06 143 SER A C 1
ATOM 1121 O O . SER A 1 143 ? -0.592 -15.077 -3.606 1.00 94.06 143 SER A O 1
ATOM 1123 N N . LYS A 1 144 ? 1.262 -16.088 -4.313 1.00 93.81 144 LYS A N 1
ATOM 1124 C CA . LYS A 1 144 ? 0.921 -17.389 -3.711 1.00 93.81 144 LYS A CA 1
ATOM 1125 C C . LYS A 1 144 ? 0.918 -17.366 -2.180 1.00 93.81 144 LYS A C 1
ATOM 1127 O O . LYS A 1 144 ? 0.307 -18.237 -1.576 1.00 93.81 144 LYS A O 1
ATOM 1132 N N . ASN A 1 145 ? 1.589 -16.387 -1.575 1.00 94.81 145 ASN A N 1
ATOM 1133 C CA . ASN A 1 145 ? 1.602 -16.148 -0.133 1.00 94.81 145 ASN A CA 1
ATOM 1134 C C . ASN A 1 145 ? 0.642 -15.019 0.270 1.00 94.81 145 ASN A C 1
ATOM 1136 O O . ASN A 1 145 ? 0.720 -14.531 1.396 1.00 94.81 145 ASN A O 1
ATOM 1140 N N . ALA A 1 146 ? -0.201 -14.543 -0.653 1.00 93.88 146 ALA A N 1
ATOM 1141 C CA . ALA A 1 146 ? -1.063 -13.409 -0.383 1.00 93.88 146 ALA A CA 1
ATOM 1142 C C . ALA A 1 146 ? -2.291 -13.808 0.438 1.00 93.88 146 ALA A C 1
ATOM 1144 O O . ALA A 1 146 ? -2.966 -14.802 0.163 1.00 93.88 146 ALA A O 1
ATOM 1145 N N . THR A 1 147 ? -2.615 -12.966 1.411 1.00 90.12 147 THR A N 1
ATOM 1146 C CA . THR A 1 147 ? -3.928 -12.911 2.036 1.00 90.12 147 THR A CA 1
ATOM 1147 C C . THR A 1 147 ? -4.876 -12.176 1.096 1.00 90.12 147 THR A C 1
ATOM 1149 O O . THR A 1 147 ? -4.603 -11.063 0.641 1.00 90.12 147 THR A O 1
ATOM 1152 N N . TYR A 1 148 ? -6.008 -12.813 0.814 1.00 86.00 148 TYR A N 1
ATOM 1153 C CA . TYR A 1 148 ? -7.099 -12.263 0.017 1.00 86.00 148 TYR A CA 1
ATOM 1154 C C . TYR A 1 148 ? -8.303 -11.977 0.917 1.00 86.00 148 TYR A C 1
ATOM 1156 O O . TYR A 1 148 ? -8.404 -12.503 2.022 1.00 86.00 148 TYR A O 1
ATOM 1164 N N . GLY A 1 149 ? -9.243 -11.170 0.428 1.00 77.94 149 GLY A N 1
ATOM 1165 C CA . GLY A 1 149 ? -10.469 -10.840 1.165 1.00 77.94 149 GLY A CA 1
ATOM 1166 C C . GLY A 1 149 ? -10.832 -9.364 1.121 1.00 77.94 149 GLY A C 1
ATOM 1167 O O . GLY A 1 149 ? -11.953 -9.009 1.469 1.00 77.94 149 GLY A O 1
ATOM 1168 N N . ILE A 1 150 ? -9.918 -8.529 0.630 1.00 83.62 150 ILE A N 1
ATOM 1169 C CA . ILE A 1 150 ? -10.193 -7.131 0.335 1.00 83.62 150 ILE A CA 1
ATOM 1170 C C . ILE A 1 150 ? -10.918 -7.024 -0.996 1.00 83.62 150 ILE A C 1
ATOM 1172 O O . ILE A 1 150 ? -10.453 -7.510 -2.026 1.00 83.62 150 ILE A O 1
ATOM 1176 N N . LYS A 1 151 ? -12.057 -6.352 -0.962 1.00 84.25 151 LYS A N 1
ATOM 1177 C CA . LYS A 1 151 ? -12.887 -6.016 -2.107 1.00 84.25 151 LYS A CA 1
ATOM 1178 C C . LYS A 1 151 ? -12.885 -4.509 -2.315 1.00 84.25 151 LYS A C 1
ATOM 1180 O O . LYS A 1 151 ? -12.655 -3.731 -1.391 1.00 84.25 151 LYS A O 1
ATOM 1185 N N . ASP A 1 152 ? -13.210 -4.087 -3.531 1.00 77.88 152 ASP A N 1
ATOM 1186 C CA . ASP A 1 152 ? -13.293 -2.666 -3.874 1.00 77.88 152 ASP A CA 1
ATOM 1187 C C . ASP A 1 152 ? -14.313 -1.897 -3.010 1.00 77.88 152 ASP A C 1
ATOM 1189 O O . ASP A 1 152 ? -14.144 -0.698 -2.781 1.00 77.88 152 ASP A O 1
ATOM 1193 N N . ASP A 1 153 ? -15.360 -2.557 -2.514 1.00 80.31 153 ASP A N 1
ATOM 1194 C CA . ASP A 1 153 ? -16.382 -1.968 -1.640 1.00 80.31 153 ASP A CA 1
ATOM 1195 C C . ASP A 1 153 ? -15.944 -1.845 -0.169 1.00 80.31 153 ASP A C 1
ATOM 1197 O O . ASP A 1 153 ? -16.613 -1.167 0.608 1.00 80.31 153 ASP A O 1
ATOM 1201 N N . ASN A 1 154 ? -14.792 -2.409 0.216 1.00 81.38 154 ASN A N 1
ATOM 1202 C CA . ASN A 1 154 ? -14.216 -2.210 1.550 1.00 81.38 154 ASN A CA 1
ATOM 1203 C C . ASN A 1 154 ? -13.549 -0.838 1.718 1.00 81.38 154 ASN A C 1
ATOM 1205 O O . ASN A 1 154 ? -13.199 -0.463 2.834 1.00 81.38 154 ASN A O 1
ATOM 1209 N N . PHE A 1 155 ? -13.386 -0.077 0.632 1.00 81.94 155 PHE A N 1
ATOM 1210 C CA . PHE A 1 155 ? -12.763 1.242 0.661 1.00 81.94 155 PHE A CA 1
ATOM 1211 C C . PHE A 1 155 ? -13.794 2.354 0.534 1.00 81.94 155 PHE A C 1
ATOM 1213 O O . PHE A 1 155 ? -14.426 2.514 -0.517 1.00 81.94 155 PHE A O 1
ATOM 1220 N N . ILE A 1 156 ? -13.863 3.194 1.563 1.00 81.88 156 ILE A N 1
ATOM 1221 C CA . ILE A 1 156 ? -14.575 4.468 1.518 1.00 81.88 156 ILE A CA 1
ATOM 1222 C C . ILE A 1 156 ? -13.595 5.526 1.013 1.00 81.88 156 ILE A C 1
ATOM 1224 O O . ILE A 1 156 ? -12.654 5.902 1.707 1.00 81.88 156 ILE A O 1
ATOM 1228 N N . HIS A 1 157 ? -13.805 5.998 -0.215 1.00 80.56 157 HIS A N 1
ATOM 1229 C CA . HIS A 1 157 ? -13.082 7.159 -0.723 1.00 80.56 157 HIS A CA 1
ATOM 1230 C C . HIS A 1 157 ? -13.792 8.422 -0.241 1.00 80.56 157 HIS A C 1
ATOM 1232 O O . HIS A 1 157 ? -14.968 8.626 -0.541 1.00 80.56 157 HIS A O 1
ATOM 1238 N N . ILE A 1 158 ? -13.062 9.274 0.470 1.00 79.44 158 ILE A N 1
ATOM 1239 C CA . ILE A 1 158 ? -13.525 10.589 0.908 1.00 79.44 158 ILE A CA 1
ATOM 1240 C C . ILE A 1 158 ? -12.954 11.631 -0.057 1.00 79.44 158 ILE A C 1
ATOM 1242 O O . ILE A 1 158 ? -11.754 11.622 -0.324 1.00 79.44 158 ILE A O 1
ATOM 1246 N N . ASP A 1 159 ? -13.810 12.484 -0.626 1.00 75.94 159 ASP A N 1
ATOM 1247 C CA . ASP A 1 159 ? -13.375 13.463 -1.625 1.00 75.94 159 ASP A CA 1
ATOM 1248 C C . ASP A 1 159 ? -12.480 14.566 -1.023 1.00 75.94 159 ASP A C 1
ATOM 1250 O O . ASP A 1 159 ? -12.416 14.769 0.193 1.00 75.94 159 ASP A O 1
ATOM 1254 N N . ALA A 1 160 ? -11.795 15.305 -1.899 1.00 69.88 160 ALA A N 1
ATOM 1255 C CA . ALA A 1 160 ? -10.836 16.334 -1.506 1.00 69.88 160 ALA A CA 1
ATOM 1256 C C . ALA A 1 160 ? -11.437 17.475 -0.660 1.00 69.88 160 ALA A C 1
ATOM 1258 O O . ALA A 1 160 ? -10.704 18.147 0.054 1.00 69.88 160 ALA A O 1
ATOM 1259 N N . ARG A 1 161 ? -12.749 17.731 -0.720 1.00 71.06 161 ARG A N 1
ATOM 1260 C CA . ARG A 1 161 ? -13.383 18.770 0.108 1.00 71.06 161 ARG A CA 1
ATOM 1261 C C . ARG A 1 161 ? -13.615 18.255 1.517 1.00 71.06 161 ARG A C 1
ATOM 1263 O O . ARG A 1 161 ? -13.389 18.978 2.480 1.00 71.06 161 ARG A O 1
ATOM 1270 N N . THR A 1 162 ? -14.022 16.998 1.628 1.00 69.94 162 THR A N 1
ATOM 1271 C CA . THR A 1 162 ? -14.322 16.369 2.907 1.00 69.94 162 THR A CA 1
ATOM 1272 C C . THR A 1 162 ? -13.069 16.027 3.718 1.00 69.94 162 THR A C 1
ATOM 1274 O O . THR A 1 162 ? -13.113 16.100 4.940 1.00 69.94 162 THR A O 1
ATOM 1277 N N . ILE A 1 163 ? -11.921 15.744 3.090 1.00 70.31 163 ILE A N 1
ATOM 1278 C CA . ILE A 1 163 ? -10.656 15.551 3.836 1.00 70.31 163 ILE A CA 1
ATOM 1279 C C . ILE A 1 163 ? -10.176 16.817 4.569 1.00 70.31 163 ILE A C 1
ATOM 1281 O O . ILE A 1 163 ? -9.351 16.720 5.473 1.00 70.31 163 ILE A O 1
ATOM 1285 N N . HIS A 1 164 ? -10.670 18.001 4.190 1.00 74.75 164 HIS A N 1
ATOM 1286 C CA . HIS A 1 164 ? -10.387 19.256 4.890 1.00 74.75 164 HIS A CA 1
ATOM 1287 C C . HIS A 1 164 ? -11.353 19.520 6.055 1.00 74.75 164 HIS A C 1
ATOM 1289 O O . HIS A 1 164 ? -11.139 20.460 6.822 1.00 74.75 164 HIS A O 1
ATOM 1295 N N . ASP A 1 165 ? -12.390 18.693 6.218 1.00 83.69 165 ASP A N 1
ATOM 1296 C CA . ASP A 1 165 ? -13.306 18.757 7.350 1.00 83.69 165 ASP A CA 1
ATOM 1297 C C . ASP A 1 165 ? -12.710 18.009 8.552 1.00 83.69 165 ASP A C 1
ATOM 1299 O O . ASP A 1 165 ? -12.875 16.800 8.743 1.00 83.69 165 ASP A O 1
ATOM 1303 N N . VAL A 1 166 ? -11.986 18.765 9.376 1.00 81.19 166 VAL A N 1
ATOM 1304 C CA . VAL A 1 166 ? -11.359 18.266 10.606 1.00 81.19 166 VAL A CA 1
ATOM 1305 C C . VAL A 1 166 ? -12.391 17.666 11.566 1.00 81.19 166 VAL A C 1
ATOM 1307 O O . VAL A 1 166 ? -12.082 16.692 12.251 1.00 81.19 166 VAL A O 1
ATOM 1310 N N . GLU A 1 167 ? -13.611 18.202 11.617 1.00 84.56 167 GLU A N 1
ATOM 1311 C CA . GLU A 1 167 ? -14.657 17.697 12.512 1.00 84.56 167 GLU A CA 1
ATOM 1312 C C . GLU A 1 167 ? -15.177 16.339 12.040 1.00 84.56 167 GLU A C 1
ATOM 1314 O O . GLU A 1 167 ? -15.391 15.435 12.851 1.00 84.56 167 GLU A O 1
ATOM 1319 N N . GLN A 1 168 ? -15.291 16.137 10.727 1.00 83.44 168 GLN A N 1
ATOM 1320 C CA . GLN A 1 168 ? -15.614 14.824 10.182 1.00 83.44 168 GLN A CA 1
ATOM 1321 C C . GLN A 1 168 ? -14.510 13.792 10.450 1.00 83.44 168 GLN A C 1
ATOM 1323 O O . GLN A 1 168 ? -14.826 12.659 10.823 1.00 83.44 168 GLN A O 1
ATOM 1328 N N . LEU A 1 169 ? -13.232 14.159 10.302 1.00 82.81 169 LEU A N 1
ATOM 1329 C CA . LEU A 1 169 ? -12.116 13.261 10.624 1.00 82.81 169 LEU A CA 1
ATOM 1330 C C . LEU A 1 169 ? -12.104 12.883 12.110 1.00 82.81 169 LEU A C 1
ATOM 1332 O O . LEU A 1 169 ? -11.988 11.702 12.430 1.00 82.81 169 LEU A O 1
ATOM 1336 N N . LYS A 1 170 ? -12.302 13.854 13.012 1.00 84.50 170 LYS A N 1
ATOM 1337 C CA . LYS A 1 170 ? -12.445 13.591 14.454 1.00 84.50 170 LYS A CA 1
ATOM 1338 C C . LYS A 1 170 ? -13.592 12.635 14.735 1.00 84.50 170 LYS A C 1
ATOM 1340 O O . LYS A 1 170 ? -13.385 11.636 15.407 1.00 84.50 170 LYS A O 1
ATOM 1345 N N . LYS A 1 171 ? -14.766 12.873 14.144 1.00 86.94 171 LYS A N 1
ATOM 1346 C CA . LYS A 1 171 ? -15.929 11.999 14.321 1.00 86.94 171 LYS A CA 1
ATOM 1347 C C . LYS A 1 171 ? -15.639 10.560 13.890 1.00 86.94 171 LYS A C 1
ATOM 1349 O O . LYS A 1 171 ? -16.070 9.632 14.562 1.00 86.94 171 LYS A O 1
ATOM 1354 N N . LEU A 1 172 ? -14.926 10.361 12.778 1.00 85.44 172 LEU A N 1
ATOM 1355 C CA . LEU A 1 172 ? -14.524 9.021 12.342 1.00 85.44 172 LEU A CA 1
ATOM 1356 C C . LEU A 1 172 ? -13.606 8.360 13.376 1.00 85.44 172 LEU A C 1
ATOM 1358 O O . LEU A 1 172 ? -13.856 7.219 13.769 1.00 85.44 172 LEU A O 1
ATOM 1362 N N . LEU A 1 173 ? -12.604 9.088 13.866 1.00 86.94 173 LEU A N 1
ATOM 1363 C CA . LEU A 1 173 ? -11.709 8.603 14.913 1.00 86.94 173 LEU A CA 1
ATOM 1364 C C . LEU A 1 173 ? -12.486 8.274 16.199 1.00 86.94 173 LEU A C 1
ATOM 1366 O O . LEU A 1 173 ? -12.380 7.159 16.688 1.00 86.94 173 LEU A O 1
ATOM 1370 N N . ASP A 1 174 ? -13.369 9.152 16.672 1.00 87.56 174 ASP A N 1
ATOM 1371 C CA . ASP A 1 174 ? -14.196 8.936 17.871 1.00 87.56 174 ASP A CA 1
ATOM 1372 C C . ASP A 1 174 ? -15.097 7.690 17.768 1.00 87.56 174 ASP A C 1
ATOM 1374 O O . ASP A 1 174 ? -15.446 7.082 18.781 1.00 87.56 174 ASP A O 1
ATOM 1378 N N . THR A 1 175 ? -15.466 7.274 16.549 1.00 86.56 175 THR A N 1
ATOM 1379 C CA . THR A 1 175 ? -16.262 6.055 16.309 1.00 86.56 175 THR A CA 1
ATOM 1380 C C . THR A 1 175 ? -15.452 4.755 16.306 1.00 86.56 175 THR A C 1
ATOM 1382 O O . THR A 1 175 ? -16.019 3.688 16.075 1.00 86.56 175 THR A O 1
ATOM 1385 N N . GLY A 1 176 ? -14.145 4.812 16.582 1.00 84.81 176 GLY A N 1
ATOM 1386 C CA . GLY A 1 176 ? -13.280 3.633 16.633 1.00 84.81 176 GLY A CA 1
ATOM 1387 C C . GLY A 1 176 ? -12.604 3.287 15.307 1.00 84.81 176 GLY A C 1
ATOM 1388 O O . GLY A 1 176 ? -12.071 2.185 15.171 1.00 84.81 176 GLY A O 1
ATOM 1389 N N . VAL A 1 177 ? -12.609 4.194 14.324 1.00 86.19 177 VAL A N 1
ATOM 1390 C CA . VAL A 1 177 ? -11.804 4.023 13.107 1.00 86.19 177 VAL A CA 1
ATOM 1391 C C . VAL A 1 177 ? -10.334 4.213 13.477 1.00 86.19 177 VAL A C 1
ATOM 1393 O O . VAL A 1 177 ? -9.887 5.326 13.733 1.00 86.19 177 VAL A O 1
ATOM 1396 N N . LEU A 1 178 ? -9.582 3.111 13.513 1.00 87.19 178 LEU A N 1
ATOM 1397 C CA . LEU A 1 178 ? -8.213 3.086 14.043 1.00 87.19 178 LEU A CA 1
ATOM 1398 C C . LEU A 1 178 ? -7.180 3.790 13.152 1.00 87.19 178 LEU A C 1
ATOM 1400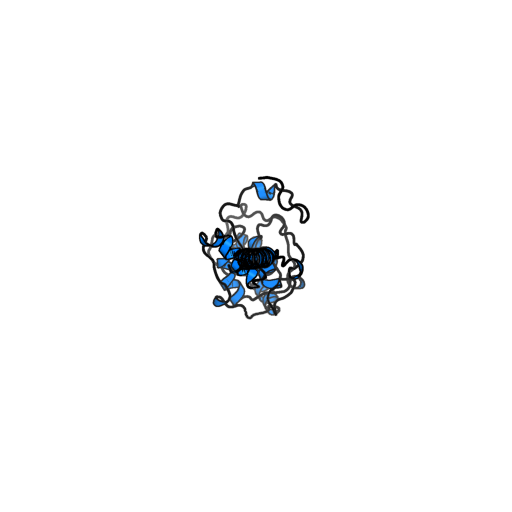 O O . LEU A 1 178 ? -6.108 4.154 13.635 1.00 87.19 178 LEU A O 1
ATOM 1404 N N . ASN A 1 179 ? -7.462 3.941 11.855 1.00 86.00 179 ASN A N 1
ATOM 1405 C CA . ASN A 1 179 ? -6.567 4.589 10.899 1.00 86.00 179 ASN A CA 1
ATOM 1406 C C . ASN A 1 179 ? -7.359 5.169 9.713 1.00 86.00 179 ASN A C 1
ATOM 1408 O O . ASN A 1 179 ? -8.336 4.575 9.254 1.00 86.00 179 ASN A O 1
ATOM 1412 N N . ILE A 1 180 ? -6.931 6.335 9.227 1.00 86.12 180 ILE A N 1
ATOM 1413 C CA . ILE A 1 180 ? -7.464 7.019 8.049 1.00 86.12 180 ILE A CA 1
ATOM 1414 C C . ILE A 1 180 ? -6.268 7.478 7.207 1.00 86.12 180 ILE A C 1
ATOM 1416 O O . ILE A 1 180 ? -5.531 8.380 7.606 1.00 86.12 180 ILE A O 1
ATOM 1420 N N . ALA A 1 181 ? -6.088 6.893 6.023 1.00 85.94 181 ALA A N 1
ATOM 1421 C CA . ALA A 1 181 ? -5.089 7.362 5.069 1.00 85.94 181 ALA A CA 1
ATOM 1422 C C . ALA A 1 181 ? -5.562 8.664 4.401 1.00 85.94 181 ALA A C 1
ATOM 1424 O O . ALA A 1 181 ? -6.591 8.687 3.722 1.00 85.94 181 ALA A O 1
ATOM 1425 N N . VAL A 1 182 ? -4.802 9.747 4.579 1.00 79.62 182 VAL A N 1
ATOM 1426 C CA . VAL A 1 182 ? -5.118 11.074 4.029 1.00 79.62 182 VAL A CA 1
ATOM 1427 C C . VAL A 1 182 ? -3.990 11.532 3.114 1.00 79.62 182 VAL A C 1
ATOM 1429 O O . VAL A 1 182 ? -2.817 11.447 3.470 1.00 79.62 182 VAL A O 1
ATOM 1432 N N . ILE A 1 183 ? -4.346 12.033 1.930 1.00 73.06 183 ILE A N 1
ATOM 1433 C CA . ILE A 1 183 ? -3.420 12.730 1.035 1.00 73.06 183 ILE A CA 1
ATOM 1434 C C . ILE A 1 183 ? -3.795 14.203 1.008 1.00 73.06 183 ILE A C 1
ATOM 1436 O O . ILE A 1 183 ? -4.936 14.557 0.725 1.00 73.06 183 ILE A O 1
ATOM 1440 N N . TYR A 1 184 ? -2.825 15.069 1.263 1.00 65.81 184 TYR A N 1
ATOM 1441 C CA . TYR A 1 184 ? -3.004 16.500 1.086 1.00 65.81 184 TYR A CA 1
ATOM 1442 C C . TYR A 1 184 ? -2.402 16.892 -0.260 1.00 65.81 184 TYR A C 1
ATOM 1444 O O . TYR A 1 184 ? -1.184 16.953 -0.424 1.00 65.81 184 TYR A O 1
ATOM 1452 N N . THR A 1 185 ? -3.268 17.151 -1.238 1.00 55.84 185 THR A N 1
ATOM 1453 C CA . THR A 1 185 ? -2.926 17.406 -2.649 1.00 55.84 185 THR A CA 1
ATOM 1454 C C . THR A 1 185 ? -1.989 18.597 -2.871 1.00 55.84 185 THR A C 1
ATOM 1456 O O . THR A 1 185 ? -1.355 18.672 -3.916 1.00 55.84 185 THR A O 1
ATOM 1459 N N . ASN A 1 186 ? -1.832 19.481 -1.881 1.00 50.97 186 ASN A N 1
ATOM 1460 C CA . ASN A 1 186 ? -0.965 20.663 -1.949 1.00 50.97 186 ASN A CA 1
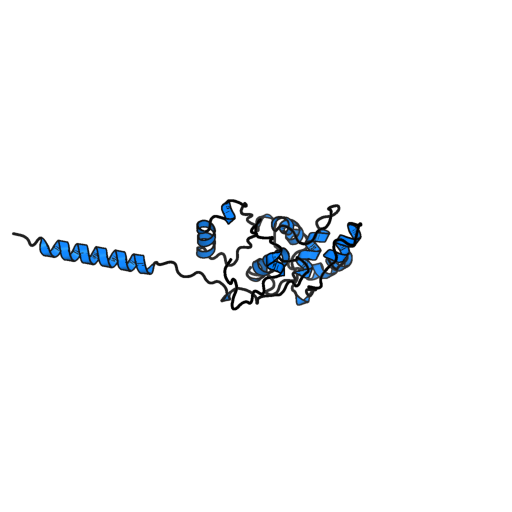ATOM 1461 C C . ASN A 1 186 ? 0.280 20.577 -1.047 1.00 50.97 186 ASN A C 1
ATOM 1463 O O . ASN A 1 186 ? 0.965 21.577 -0.853 1.00 50.97 186 ASN A O 1
ATOM 1467 N N . ILE A 1 187 ? 0.577 19.402 -0.479 1.00 51.53 187 ILE A N 1
ATOM 1468 C CA . ILE A 1 187 ? 1.734 19.195 0.410 1.00 51.53 187 ILE A CA 1
ATOM 1469 C C . ILE A 1 187 ? 2.896 18.501 -0.325 1.00 51.53 187 ILE A C 1
ATOM 1471 O O . ILE A 1 187 ? 3.939 18.258 0.269 1.00 51.53 187 ILE A O 1
ATOM 1475 N N . HIS A 1 188 ? 2.814 18.270 -1.645 1.00 45.22 188 HIS A N 1
ATOM 1476 C CA . HIS A 1 188 ? 4.010 17.928 -2.427 1.00 45.22 188 HIS A CA 1
ATOM 1477 C C . HIS A 1 188 ? 4.882 19.175 -2.635 1.00 45.22 188 HIS A C 1
ATOM 1479 O O . HIS A 1 188 ? 4.982 19.738 -3.720 1.00 45.22 188 HIS A O 1
ATOM 1485 N N . VAL A 1 189 ? 5.523 19.620 -1.561 1.00 44.72 189 VAL A N 1
ATOM 1486 C CA . VAL A 1 189 ? 6.539 20.666 -1.600 1.00 44.72 189 VAL A CA 1
ATOM 1487 C C . VAL A 1 189 ? 7.897 19.961 -1.597 1.00 44.72 189 VAL A C 1
ATOM 1489 O O . VAL A 1 189 ? 8.120 19.127 -0.718 1.00 44.72 189 VAL A O 1
ATOM 1492 N N . PRO A 1 190 ? 8.832 20.282 -2.510 1.00 45.78 190 PRO A N 1
ATOM 1493 C CA . PRO A 1 190 ? 10.227 19.818 -2.451 1.00 45.78 190 PRO A CA 1
ATOM 1494 C C . PRO A 1 190 ? 10.910 20.030 -1.086 1.00 45.78 190 PRO A C 1
ATOM 1496 O O . PRO A 1 190 ? 11.935 19.428 -0.804 1.00 45.78 190 PRO A O 1
ATOM 1499 N N . VAL A 1 191 ? 10.328 20.862 -0.219 1.00 45.38 191 VAL A N 1
ATOM 1500 C CA . VAL A 1 191 ? 10.708 21.028 1.188 1.00 45.38 191 VAL A CA 1
ATOM 1501 C C . VAL A 1 191 ? 10.660 19.714 1.977 1.00 45.38 191 VAL A C 1
ATOM 1503 O O . VAL A 1 191 ? 11.526 19.513 2.821 1.00 45.38 191 VAL A O 1
ATOM 1506 N N . TRP A 1 192 ? 9.736 18.785 1.695 1.00 47.81 192 TRP A N 1
ATOM 1507 C CA . TRP A 1 192 ? 9.628 17.551 2.491 1.00 47.81 192 TRP A CA 1
ATOM 1508 C C . TRP A 1 192 ? 10.802 16.589 2.314 1.00 47.81 192 TRP A C 1
ATOM 1510 O O . TRP A 1 192 ? 11.184 15.904 3.259 1.00 47.81 192 TRP A O 1
ATOM 1520 N N . SER A 1 193 ? 11.423 16.564 1.131 1.00 49.84 193 SER A N 1
ATOM 1521 C CA . SER A 1 193 ? 12.654 15.792 0.915 1.00 49.84 193 SER A CA 1
ATOM 1522 C C . SER A 1 193 ? 13.877 16.429 1.586 1.00 49.84 193 SER A C 1
ATOM 1524 O O . SER A 1 193 ? 14.929 15.797 1.662 1.00 49.84 193 SER A O 1
ATOM 1526 N N . GLN A 1 194 ? 13.740 17.659 2.093 1.00 53.00 194 GLN A N 1
ATOM 1527 C CA . GLN A 1 194 ? 14.775 18.402 2.814 1.00 53.00 194 GLN A CA 1
ATOM 1528 C C . GLN A 1 194 ? 14.493 18.509 4.322 1.00 53.00 194 GLN A C 1
ATOM 1530 O O . GLN A 1 194 ? 15.407 18.802 5.093 1.00 53.00 194 GLN A O 1
ATOM 1535 N N . THR A 1 195 ? 13.259 18.263 4.776 1.00 47.81 195 THR A N 1
ATOM 1536 C CA . THR A 1 195 ? 12.911 18.294 6.202 1.00 47.81 195 THR A CA 1
ATOM 1537 C C . THR A 1 195 ? 13.430 17.063 6.933 1.00 47.81 195 THR A C 1
ATOM 1539 O O . THR A 1 195 ? 13.059 15.932 6.627 1.00 47.81 195 THR A O 1
ATOM 1542 N N . GLN A 1 196 ? 14.240 17.290 7.967 1.00 46.41 196 GLN A N 1
ATOM 1543 C CA . GLN A 1 196 ? 14.591 16.264 8.946 1.00 46.41 196 GLN A CA 1
ATOM 1544 C C . GLN A 1 196 ? 13.481 16.164 9.995 1.00 46.41 196 GLN A C 1
ATOM 1546 O O . GLN A 1 196 ? 13.502 16.862 11.005 1.00 46.41 196 GLN A O 1
ATOM 1551 N N . THR A 1 197 ? 12.495 15.304 9.761 1.00 48.62 197 THR A N 1
ATOM 1552 C CA . THR A 1 197 ? 11.483 14.972 10.773 1.00 48.62 197 THR A CA 1
ATOM 1553 C C . THR A 1 197 ? 11.887 13.699 11.507 1.00 48.62 197 THR A C 1
ATOM 1555 O O . THR A 1 197 ? 12.245 12.705 10.876 1.00 48.62 197 THR A O 1
ATOM 1558 N N . THR A 1 198 ? 11.801 13.699 12.836 1.00 49.50 198 THR A N 1
ATOM 1559 C CA . THR A 1 198 ? 11.951 12.480 13.649 1.00 49.50 198 THR A CA 1
ATOM 1560 C C . THR A 1 198 ? 10.632 12.165 14.344 1.00 49.50 198 THR A C 1
ATOM 1562 O O . THR A 1 198 ? 9.818 13.060 14.566 1.00 49.50 198 THR A O 1
ATOM 1565 N N . ALA A 1 199 ? 10.424 10.910 14.754 1.00 44.03 199 ALA A N 1
ATOM 1566 C CA . ALA A 1 199 ? 9.231 10.511 15.511 1.00 44.03 199 ALA A CA 1
ATOM 1567 C C . ALA A 1 199 ? 9.035 11.315 16.817 1.00 44.03 199 ALA A C 1
ATOM 1569 O O . ALA A 1 199 ? 7.923 11.402 17.330 1.00 44.03 199 ALA A O 1
ATOM 1570 N N . LEU A 1 200 ? 10.107 11.917 17.346 1.00 43.09 200 LEU A N 1
ATOM 1571 C CA . LEU A 1 200 ? 10.088 12.745 18.553 1.00 43.09 200 LEU A CA 1
ATOM 1572 C C . LEU A 1 200 ? 9.780 14.224 18.271 1.00 43.09 200 LEU A C 1
ATOM 1574 O O . LEU A 1 200 ? 9.413 14.949 19.192 1.00 43.09 200 LEU A O 1
ATOM 1578 N N . GLN A 1 201 ? 9.926 14.681 17.025 1.00 52.38 201 GLN A N 1
ATOM 1579 C CA . GLN A 1 201 ? 9.709 16.071 16.617 1.00 52.38 201 GLN A CA 1
ATOM 1580 C C . GLN A 1 201 ? 9.113 16.109 15.203 1.00 52.38 201 GLN A C 1
ATOM 1582 O O . GLN A 1 201 ? 9.851 16.264 14.226 1.00 52.38 201 GLN A O 1
ATOM 1587 N N . PRO A 1 202 ? 7.785 15.925 15.078 1.00 45.25 202 PRO A N 1
ATOM 1588 C CA . PRO A 1 202 ? 7.162 15.717 13.779 1.00 45.25 202 PRO A CA 1
ATOM 1589 C C . PRO A 1 202 ? 7.090 16.995 12.933 1.00 45.25 202 PRO A C 1
ATOM 1591 O O . PRO A 1 202 ? 7.205 16.887 11.720 1.00 45.25 202 PRO A O 1
ATOM 1594 N N . PHE A 1 203 ? 6.984 18.193 13.528 1.00 45.91 203 PHE A N 1
ATOM 1595 C CA . PHE A 1 203 ? 6.943 19.462 12.783 1.00 45.91 203 PHE A CA 1
ATOM 1596 C C . PHE A 1 203 ? 7.537 20.611 13.619 1.00 45.91 203 PHE A C 1
ATOM 1598 O O . PHE A 1 203 ? 6.926 21.046 14.594 1.00 45.91 203 PHE A O 1
ATOM 1605 N N . TYR A 1 204 ? 8.720 21.116 13.255 1.00 36.38 204 TYR A N 1
ATOM 1606 C CA . TYR A 1 204 ? 9.172 22.437 13.706 1.00 36.38 204 TYR A CA 1
ATOM 1607 C C . TYR A 1 204 ? 8.694 23.462 12.673 1.00 36.38 204 TYR A C 1
ATOM 1609 O O . TYR A 1 204 ? 9.094 23.373 11.520 1.00 36.38 204 TYR A O 1
ATOM 1617 N N . GLN A 1 205 ? 7.801 24.356 13.115 1.00 39.59 205 GLN A N 1
ATOM 1618 C CA . GLN A 1 205 ? 7.379 25.631 12.508 1.00 39.59 205 GLN A CA 1
ATOM 1619 C C . GLN A 1 205 ? 7.424 25.714 10.968 1.00 39.59 205 GLN A C 1
ATOM 1621 O O . GLN A 1 205 ? 8.481 25.945 10.383 1.00 39.59 205 GLN A O 1
ATOM 1626 N N . LEU A 1 206 ? 6.244 25.597 10.343 1.00 36.38 206 LEU A N 1
ATOM 1627 C CA . LEU A 1 206 ? 5.982 26.200 9.029 1.00 36.38 206 LEU A CA 1
ATOM 1628 C C . LEU A 1 206 ? 5.987 27.729 9.140 1.00 36.38 206 LEU A C 1
ATOM 1630 O O . LEU A 1 206 ? 5.452 28.231 10.158 1.00 36.38 206 LEU A O 1
#

pLDDT: mean 79.57, std 16.96, range [36.38, 98.19]

InterPro domains:
  IPR038765 Papain-like cysteine peptidase superfamily [SSF54001] (29-176)

Secondary structure (DSSP, 8-state):
---HHHHHHHHHHHHHHHHHHHHTTS------GGGSPPP---TTS--HHHHHHHHHHHTSTTS-SSB-HHHHHHHHHHHSTTS---S---GGGGHHHHHHH-B-BTTTS--------SSS---HHHHHHHHHSS-HHHHHHHHTT-B----GGG--PPPTTGGG-HHHHHHHHHTT--------TT---TTTTT---BTTBS----

Foldseek 3Di:
DDDPPVVVVVVVVVVVVVVVVVVVVPDDPQDLPVLWADDDDLAQQQLVLLVQVQRLQLSDPPGPVAWASLLLQLLLLVVDPPDLDDRYDDNLSSQVSCQVLAIAGCVLPPDDNDYDDQPPDPDSVVSSCSRSVDDPVRSVVSSVRHDHDRHSVVDDDDDPVVLPVPVVVSVCSVVVSSGDRDDDPPPPDPVVVVDDADPVRHDDDD

Sequence (206 aa):
MYNNSFDLAFAKAITILVFFLMSFLSSAQVDYRHYQSPVKNQGSRGTCTAFSVAATLEVTPYMPSDVSEQYLYAALKHSQPGVTYQEGDLFINYKKPLASYGIVAESVMPYNGGSLDWESDTNDFTRLIKGAQVGKVGLYQYSKNATYGIKDDNFIHIDARTIHDVEQLKKLLDTGVLNIAVIYTNIHVPVWSQTQTTALQPFYQL

Radius of gyration: 24.09 Å; chains: 1; bounding box: 60×52×76 Å

Organism: Nonlabens dokdonensis (strain DSM 17205 / KCTC 12402 / DSW-6) (NCBI:txid592029)